Protein AF-A0A956KZ93-F1 (afdb_monomer_lite)

Foldseek 3Di:
DVVLLVVQLVQQLCQQQPVEAEDVLLVVLVLDEDSVLSNLLSVPDPRFADADPAGFPHKHWYFKAPQDVVGQKTKIKIATARDPVLVVVLVVLVVVLVVQQVVQPPDSNDDGDICVPRHHCWMKIFIGGRNHSDTPDIDTDDPCQAVDDPVRQVLQQVLLVPDPVSVVLVVQADDPPQDGKDWPGWDTCRRQVHPHIWIKIWRWRADDPAKTKTWIFTADNVVSHTRDIDMDMDGDD

Radius of gyration: 19.68 Å; chains: 1; bounding box: 43×43×56 Å

pLDDT: mean 93.81, std 6.87, range [49.31, 98.56]

Sequence (237 aa):
MSTDRERDAALVRKALREELKVHVRIVDQGNAPTPAQLAKLADTLPDVFAFGDNAFLGVRAVLDWDHQIPSQYSLLRILACYRALDLERLDALIEDRDEEIAEGNLYPEFDVPDYGDIDGSESYVALLRPGSDEIEDFRFMSSWRKQVRPAVAEQAVTTVKHTPSYKRAAANRSGEGLGGPVVIGWAPPCLANTSRWAVEIWLLTEFDGHQGKARVFMVDLEDKAVTREFDTDVQLA

Secondary structure (DSSP, 8-state):
-HHHHHHHHHHHHHHHHHS-EE-HHHHHTT-PPPHHHHHHHHHHSPP---STT---SEEEEEEEE-S-SS-S-EEEEEEEESSHHHHHHHHHHHHHHHHHHHHH-S-TTS----STT---SEEEEEEE-TT---EEEEEE--GGGG---HHHHHHHHHHHHTSHHHHHHHHT-BSTT--S-EEEEEE-HHHHTSSS-EEEEEEEEEE-SSEEEEEEEEEETTTTEEEEEEEEEEE--

Structure (mmCIF, N/CA/C/O backbone):
data_AF-A0A956KZ93-F1
#
_entry.id   AF-A0A956KZ93-F1
#
loop_
_atom_site.group_PDB
_atom_site.id
_atom_site.type_symbol
_atom_site.label_atom_id
_atom_site.label_alt_id
_atom_site.label_comp_id
_atom_site.label_asym_id
_atom_site.label_entity_id
_atom_site.label_seq_id
_atom_site.pdbx_PDB_ins_code
_atom_site.Cartn_x
_atom_site.Cartn_y
_atom_site.Cartn_z
_atom_site.occupancy
_atom_site.B_iso_or_equiv
_atom_site.auth_seq_id
_atom_site.auth_comp_id
_atom_site.auth_asym_id
_atom_site.auth_atom_id
_atom_site.pdbx_PDB_model_num
ATOM 1 N N . MET A 1 1 ? -0.220 -22.998 -3.489 1.00 52.62 1 MET A N 1
ATOM 2 C CA . MET A 1 1 ? -0.091 -21.718 -4.223 1.00 52.62 1 MET A CA 1
ATOM 3 C C . MET A 1 1 ? -1.422 -20.984 -4.404 1.00 52.62 1 MET A C 1
ATOM 5 O O . MET A 1 1 ? -1.430 -19.824 -4.029 1.00 52.62 1 MET A O 1
ATOM 9 N N . SER A 1 2 ? -2.539 -21.564 -4.895 1.00 64.75 2 SER A N 1
ATOM 10 C CA . SER A 1 2 ? -3.837 -20.826 -4.850 1.00 64.75 2 SER A CA 1
ATOM 11 C C . SER A 1 2 ? -4.432 -20.765 -3.434 1.00 64.75 2 SER A C 1
ATOM 13 O O . SER A 1 2 ? -4.926 -19.723 -3.025 1.00 64.75 2 SER A O 1
ATOM 15 N N . THR A 1 3 ? -4.245 -21.822 -2.638 1.00 81.38 3 THR A N 1
ATOM 16 C CA . THR A 1 3 ? -4.761 -21.925 -1.262 1.00 81.38 3 THR A CA 1
ATOM 17 C C . THR A 1 3 ? -4.208 -20.872 -0.303 1.00 81.38 3 THR A C 1
ATOM 19 O O . THR A 1 3 ? -4.955 -20.347 0.512 1.00 81.38 3 THR A O 1
ATOM 22 N N . ASP A 1 4 ? -2.912 -20.548 -0.383 1.00 87.88 4 ASP A N 1
ATOM 23 C CA . ASP A 1 4 ? -2.303 -19.549 0.509 1.00 87.88 4 ASP A CA 1
ATOM 24 C C . ASP A 1 4 ? -2.739 -18.130 0.143 1.00 87.88 4 ASP A C 1
ATOM 26 O O . ASP A 1 4 ? -2.997 -17.332 1.031 1.00 87.88 4 ASP A O 1
ATOM 30 N N . ARG A 1 5 ? -2.928 -17.836 -1.149 1.00 91.44 5 ARG A N 1
ATOM 31 C CA . ARG A 1 5 ? -3.428 -16.528 -1.604 1.00 91.44 5 ARG A CA 1
ATOM 32 C C . ARG A 1 5 ? -4.870 -16.289 -1.183 1.00 91.44 5 ARG A C 1
ATOM 34 O O . ARG A 1 5 ? -5.196 -15.215 -0.695 1.00 91.44 5 ARG A O 1
ATOM 41 N N . GLU A 1 6 ? -5.721 -17.299 -1.354 1.00 93.44 6 GLU A N 1
ATOM 42 C CA . GLU A 1 6 ? -7.110 -17.259 -0.889 1.00 93.44 6 GLU A CA 1
ATOM 43 C C . GLU A 1 6 ? -7.166 -17.101 0.637 1.00 93.44 6 GLU A C 1
ATOM 45 O O . GLU A 1 6 ? -7.970 -16.323 1.150 1.00 93.44 6 GLU A O 1
ATOM 50 N N . ARG A 1 7 ? -6.272 -17.785 1.366 1.00 95.94 7 ARG A N 1
ATOM 51 C CA . ARG A 1 7 ? -6.138 -17.637 2.820 1.00 95.94 7 ARG A CA 1
ATOM 52 C C . ARG A 1 7 ? -5.695 -16.230 3.216 1.00 95.94 7 ARG A C 1
ATOM 54 O O . ARG A 1 7 ? -6.298 -15.656 4.115 1.00 95.94 7 ARG A O 1
ATOM 61 N N . ASP A 1 8 ? -4.672 -15.682 2.570 1.00 97.31 8 ASP A N 1
ATOM 62 C CA . ASP A 1 8 ? -4.148 -14.344 2.852 1.00 97.31 8 ASP A CA 1
ATOM 63 C C . ASP A 1 8 ? -5.218 -13.272 2.608 1.00 97.31 8 ASP A C 1
ATOM 65 O O . ASP A 1 8 ? -5.484 -12.451 3.488 1.00 97.31 8 ASP A O 1
ATOM 69 N N . ALA A 1 9 ? -5.918 -13.341 1.471 1.00 96.38 9 ALA A N 1
ATOM 70 C CA . ALA A 1 9 ? -7.035 -12.450 1.176 1.00 96.38 9 ALA A CA 1
ATOM 71 C C . ALA A 1 9 ? -8.160 -12.592 2.218 1.00 96.38 9 ALA A C 1
ATOM 73 O O . ALA A 1 9 ? -8.719 -11.594 2.677 1.00 96.38 9 ALA A O 1
ATOM 74 N N . ALA A 1 10 ? -8.470 -13.820 2.650 1.00 96.75 10 ALA A N 1
ATOM 75 C CA . ALA A 1 10 ? -9.453 -14.061 3.702 1.00 96.75 10 ALA A CA 1
ATOM 76 C C . ALA A 1 10 ? -9.020 -13.486 5.062 1.00 96.75 10 ALA A C 1
ATOM 78 O O . ALA A 1 10 ? -9.863 -12.935 5.768 1.00 96.75 10 ALA A O 1
ATOM 79 N N . LEU A 1 11 ? -7.732 -13.558 5.420 1.00 97.81 11 LEU A N 1
ATOM 80 C CA . LEU A 1 11 ? -7.198 -12.952 6.646 1.00 97.81 11 LEU A CA 1
ATOM 81 C C . LEU A 1 11 ? -7.359 -11.430 6.635 1.00 97.81 11 LEU A C 1
ATOM 83 O O . LEU A 1 11 ? -7.802 -10.863 7.630 1.00 97.81 11 LEU A O 1
ATOM 87 N N . VAL A 1 12 ? -7.075 -10.777 5.506 1.00 97.62 12 VAL A N 1
ATOM 88 C CA . VAL A 1 12 ? -7.278 -9.328 5.357 1.00 97.62 12 VAL A CA 1
ATOM 89 C C .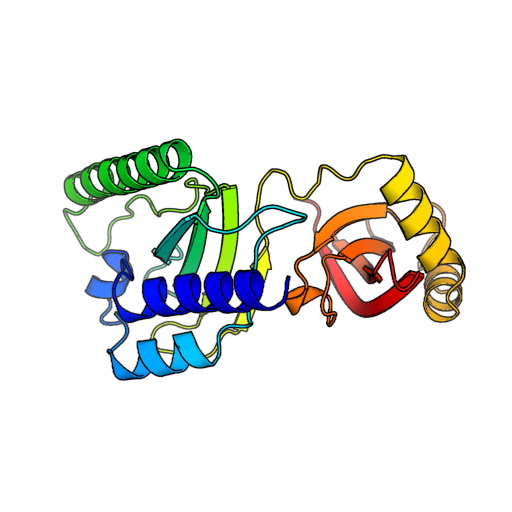 VAL A 1 12 ? -8.758 -8.965 5.501 1.00 97.62 12 VAL A C 1
ATOM 91 O O . VAL A 1 12 ? -9.111 -8.069 6.267 1.00 97.62 12 VAL A O 1
ATOM 94 N N . ARG A 1 13 ? -9.650 -9.696 4.821 1.00 97.25 13 ARG A N 1
ATOM 95 C CA . ARG A 1 13 ? -11.103 -9.465 4.911 1.00 97.25 13 ARG A CA 1
ATOM 96 C C . ARG A 1 13 ? -11.636 -9.717 6.324 1.00 97.25 13 ARG A C 1
ATOM 98 O O . ARG A 1 13 ? -12.508 -8.978 6.777 1.00 97.25 13 ARG A O 1
ATOM 105 N N . LYS A 1 14 ? -11.110 -10.720 7.034 1.00 97.00 14 LYS A N 1
ATOM 106 C CA . LYS A 1 14 ? -11.439 -10.983 8.441 1.00 97.00 14 LYS A CA 1
ATOM 107 C C . LYS A 1 14 ? -10.999 -9.820 9.331 1.00 97.00 14 LYS A C 1
ATOM 109 O O . LYS A 1 14 ? -11.822 -9.312 10.087 1.00 97.00 14 LYS A O 1
ATOM 114 N N . ALA A 1 15 ? -9.753 -9.362 9.189 1.00 97.31 15 ALA A N 1
ATOM 115 C CA . ALA A 1 15 ? -9.223 -8.244 9.966 1.00 97.31 15 ALA A CA 1
ATOM 116 C C . ALA A 1 15 ? -10.096 -6.987 9.817 1.00 97.31 15 ALA A C 1
ATOM 118 O O . ALA A 1 15 ? -10.403 -6.334 10.806 1.00 97.31 15 ALA A O 1
ATOM 119 N N . LEU A 1 16 ? -10.589 -6.698 8.608 1.00 95.56 16 LEU A N 1
ATOM 120 C CA . LEU A 1 16 ? -11.499 -5.571 8.371 1.00 95.56 16 LEU A CA 1
ATOM 121 C C . LEU A 1 16 ? -12.886 -5.729 9.000 1.00 95.56 16 LEU A C 1
ATOM 123 O O . LEU A 1 16 ? -13.471 -4.749 9.454 1.00 95.56 16 LEU A O 1
ATOM 127 N N . ARG A 1 17 ? -13.454 -6.937 8.976 1.00 95.62 17 ARG A N 1
ATOM 128 C CA . ARG A 1 17 ? -14.837 -7.171 9.421 1.00 95.62 17 ARG A CA 1
ATOM 129 C C . ARG A 1 17 ? -14.956 -7.350 10.929 1.00 95.62 17 ARG A C 1
ATOM 131 O O . ARG A 1 17 ? -15.985 -6.994 11.494 1.00 95.62 17 ARG A O 1
ATOM 138 N N . GLU A 1 18 ? -13.945 -7.947 11.548 1.00 95.25 18 GLU A N 1
ATOM 139 C CA . GLU A 1 18 ? -14.022 -8.438 12.927 1.00 95.25 18 GLU A CA 1
ATOM 140 C C . GLU A 1 18 ? -13.047 -7.729 13.872 1.00 95.25 18 GLU A C 1
ATOM 142 O O . GLU A 1 18 ? -13.311 -7.662 15.069 1.00 95.25 18 GLU A O 1
ATOM 147 N N . GLU A 1 19 ? -11.938 -7.197 13.352 1.00 96.12 19 GLU A N 1
ATOM 148 C CA . GLU A 1 19 ? -10.803 -6.723 14.159 1.00 96.12 19 GLU A CA 1
ATOM 149 C C . GLU A 1 19 ? -10.386 -5.287 13.791 1.00 96.12 19 GLU A C 1
ATOM 151 O O . GLU A 1 19 ? -9.309 -4.840 14.187 1.00 96.12 19 GLU A O 1
ATOM 156 N N . LEU A 1 20 ? -11.209 -4.553 13.024 1.00 97.62 20 LEU A N 1
ATOM 157 C CA . LEU A 1 20 ? -10.858 -3.203 12.595 1.00 97.62 20 LEU A CA 1
ATOM 158 C C . LEU A 1 20 ? -10.776 -2.281 13.805 1.00 97.62 20 LEU A C 1
ATOM 160 O O . LEU A 1 20 ? -11.763 -2.029 14.501 1.00 97.62 20 LEU A O 1
ATOM 164 N N . LYS A 1 21 ? -9.603 -1.688 13.967 1.00 97.62 21 LYS A N 1
ATOM 165 C CA . LYS A 1 21 ? -9.390 -0.600 14.899 1.00 97.62 21 LYS A CA 1
ATOM 166 C C . LYS A 1 21 ? -9.714 0.732 14.235 1.00 97.62 21 LYS A C 1
ATOM 168 O O . LYS A 1 21 ? -9.345 0.950 13.088 1.00 97.62 21 LYS A O 1
ATOM 173 N N . VAL A 1 22 ? -10.397 1.627 14.941 1.00 97.31 22 VAL A N 1
ATOM 174 C CA . VAL A 1 22 ? -10.778 2.945 14.415 1.00 97.31 22 VAL A CA 1
ATOM 175 C C . VAL A 1 22 ? -10.150 4.021 15.285 1.00 97.31 22 VAL A C 1
ATOM 177 O O . VAL A 1 22 ? -10.329 4.011 16.501 1.00 97.31 22 VAL A O 1
ATOM 180 N N . HIS A 1 23 ? -9.421 4.941 14.659 1.00 97.62 23 HIS A N 1
ATOM 181 C CA . HIS A 1 23 ? -8.786 6.058 15.344 1.00 97.62 23 HIS A CA 1
ATOM 182 C C . HIS A 1 23 ? -9.832 6.955 16.023 1.00 97.62 23 HIS A C 1
ATOM 184 O O . HIS A 1 23 ? -10.888 7.246 15.450 1.00 97.62 23 HIS A O 1
ATOM 190 N N . VAL A 1 24 ? -9.535 7.444 17.231 1.00 96.25 24 VAL A N 1
ATOM 191 C CA . VAL A 1 24 ? -10.510 8.164 18.069 1.00 96.25 24 VAL A CA 1
ATOM 192 C C . VAL A 1 24 ? -11.086 9.407 17.389 1.00 96.25 24 VAL A C 1
ATOM 194 O O . VAL A 1 24 ? -12.293 9.615 17.414 1.00 96.25 24 VAL A O 1
ATOM 197 N N . ARG A 1 25 ? -10.268 10.160 16.644 1.00 94.94 25 ARG A N 1
ATOM 198 C CA . ARG A 1 25 ? -10.733 11.333 15.879 1.00 94.94 25 ARG A CA 1
ATOM 199 C C . ARG A 1 25 ? -11.722 11.000 14.764 1.00 94.94 25 ARG A C 1
ATOM 201 O O . ARG A 1 25 ? -12.551 11.841 14.434 1.00 94.94 25 ARG A O 1
ATOM 208 N N . ILE A 1 26 ? -11.677 9.797 14.190 1.00 95.06 26 ILE A N 1
ATOM 209 C CA . ILE A 1 26 ? -12.689 9.353 13.219 1.00 95.06 26 ILE A CA 1
ATOM 210 C C . ILE A 1 26 ? -14.013 9.071 13.942 1.00 95.06 26 ILE A C 1
ATOM 212 O O . ILE A 1 26 ? -15.083 9.419 13.437 1.00 95.06 26 ILE A O 1
ATOM 216 N N . VAL A 1 27 ? -13.942 8.496 15.146 1.00 94.69 27 VAL A N 1
ATOM 217 C CA . VAL A 1 27 ? -15.108 8.242 16.004 1.00 94.69 27 VAL A CA 1
ATOM 218 C C . VAL A 1 27 ? -15.746 9.548 16.480 1.00 94.69 27 VAL A C 1
ATOM 220 O O . VAL A 1 27 ? -16.952 9.716 16.311 1.00 94.69 27 VAL A O 1
ATOM 223 N N . ASP A 1 28 ? -14.955 10.489 17.001 1.00 93.94 28 ASP A N 1
ATOM 224 C CA . ASP A 1 28 ? -15.424 11.784 17.522 1.00 93.94 28 ASP A CA 1
ATOM 225 C C . ASP A 1 28 ? -16.176 12.602 16.462 1.00 93.94 28 ASP A C 1
ATOM 227 O O . ASP A 1 28 ? -17.144 13.301 16.761 1.00 93.94 28 ASP A O 1
ATOM 231 N N . GLN A 1 29 ? -15.760 12.479 15.199 1.00 92.81 29 GLN A N 1
ATOM 232 C CA . GLN A 1 29 ? -16.394 13.139 14.057 1.00 92.81 29 GLN A CA 1
ATOM 233 C C . GLN A 1 29 ? -17.634 12.397 13.527 1.00 92.81 29 GLN A C 1
ATOM 235 O O . GLN A 1 29 ? -18.229 12.827 12.540 1.00 92.81 29 GLN A O 1
ATOM 240 N N . GLY A 1 30 ? -18.033 11.283 14.150 1.00 93.56 30 GLY A N 1
ATOM 241 C CA . GLY A 1 30 ? -19.182 10.480 13.725 1.00 93.56 30 GLY A CA 1
ATOM 242 C C . GLY A 1 30 ? -18.952 9.702 12.426 1.00 93.56 30 GLY A C 1
ATOM 243 O O . GLY A 1 30 ? -19.917 9.281 11.793 1.00 93.56 30 GLY A O 1
ATOM 244 N N . ASN A 1 31 ? -17.690 9.502 12.032 1.00 94.75 31 ASN A N 1
ATOM 245 C CA . ASN A 1 31 ? -17.299 8.865 10.771 1.00 94.75 31 ASN A CA 1
ATOM 246 C C . ASN A 1 31 ? -16.891 7.391 10.936 1.00 94.75 31 ASN A C 1
ATOM 248 O O . ASN A 1 31 ? -16.390 6.780 9.992 1.00 94.75 31 ASN A O 1
ATOM 252 N N . ALA A 1 32 ? -17.095 6.809 12.122 1.00 94.06 32 ALA A N 1
ATOM 253 C CA . ALA A 1 32 ? -16.841 5.393 12.351 1.00 94.06 32 ALA A CA 1
ATOM 254 C C . ALA A 1 32 ? -17.732 4.526 11.433 1.00 94.06 32 ALA A C 1
ATOM 256 O O . ALA A 1 32 ? -18.948 4.740 11.377 1.00 94.06 32 ALA A O 1
ATOM 257 N N . PRO A 1 33 ? -17.160 3.543 10.717 1.00 94.12 33 PRO A N 1
ATOM 258 C CA . PRO A 1 33 ? -17.909 2.737 9.765 1.00 94.12 33 PRO A CA 1
ATOM 259 C C . PRO A 1 33 ? -18.904 1.813 10.473 1.00 94.12 33 PRO A C 1
ATOM 261 O O . PRO A 1 33 ? -18.604 1.165 11.476 1.00 94.12 33 PRO A O 1
ATOM 264 N N . THR A 1 34 ? -20.101 1.706 9.909 1.00 94.06 34 THR A N 1
ATOM 265 C CA . THR A 1 34 ? -21.107 0.722 10.321 1.00 94.06 34 THR A CA 1
ATOM 266 C C . THR A 1 34 ? -20.702 -0.694 9.892 1.00 94.06 34 THR A C 1
ATOM 268 O O . THR A 1 34 ? -19.971 -0.856 8.912 1.00 94.06 34 THR A O 1
ATOM 271 N N . PRO A 1 35 ? -21.247 -1.755 10.519 1.00 93.56 35 PRO A N 1
ATOM 272 C CA . PRO A 1 35 ? -20.979 -3.133 10.095 1.00 93.56 35 PRO A CA 1
ATOM 273 C C . PRO A 1 35 ? -21.298 -3.409 8.617 1.00 93.56 35 PRO A C 1
ATOM 275 O O . PRO A 1 35 ? -20.608 -4.188 7.966 1.00 93.56 35 PRO A O 1
ATOM 278 N N . ALA A 1 36 ? -22.323 -2.750 8.063 1.00 93.50 36 ALA A N 1
ATOM 279 C CA . ALA A 1 36 ? -22.673 -2.875 6.649 1.00 93.50 36 ALA A CA 1
ATOM 280 C C . ALA A 1 36 ? -21.625 -2.219 5.733 1.00 93.50 36 ALA A C 1
ATOM 282 O O . ALA A 1 36 ? -21.246 -2.812 4.724 1.00 93.50 36 ALA A O 1
ATOM 283 N N . GLN A 1 37 ? -21.123 -1.035 6.105 1.00 93.81 37 GLN A N 1
ATOM 284 C CA . GLN A 1 37 ? -20.017 -0.382 5.396 1.00 93.81 37 GLN A CA 1
ATOM 285 C C . GLN A 1 37 ? -18.741 -1.219 5.483 1.00 93.81 37 GLN A C 1
ATOM 287 O O . GLN A 1 37 ? -18.072 -1.381 4.473 1.00 93.81 37 GLN A O 1
ATOM 292 N N . LEU A 1 38 ? -18.435 -1.816 6.640 1.00 94.25 38 LEU A N 1
ATOM 293 C CA . LEU A 1 38 ? -17.286 -2.716 6.786 1.00 94.25 38 LEU A CA 1
ATOM 294 C C . LEU A 1 38 ? -17.398 -3.958 5.912 1.00 94.25 38 LEU A C 1
ATOM 296 O O . LEU A 1 38 ? -16.421 -4.341 5.277 1.00 94.25 38 LEU A O 1
ATOM 300 N N . ALA A 1 39 ? -18.578 -4.576 5.846 1.00 93.44 39 ALA A N 1
ATOM 301 C CA . ALA A 1 39 ? -18.805 -5.714 4.964 1.00 93.44 39 ALA A CA 1
ATOM 302 C C . ALA A 1 39 ? -18.571 -5.331 3.495 1.00 93.44 39 ALA A C 1
ATOM 304 O O . ALA A 1 39 ? -17.821 -6.019 2.805 1.00 93.44 39 ALA A O 1
ATOM 305 N N . LYS A 1 40 ? -19.139 -4.201 3.048 1.00 94.25 40 LYS A N 1
ATOM 306 C CA . LYS A 1 40 ? -18.979 -3.709 1.674 1.00 94.25 40 LYS A CA 1
ATOM 307 C C . LYS A 1 40 ? -17.537 -3.305 1.366 1.00 94.25 40 LYS A C 1
ATOM 309 O O . LYS A 1 40 ? -17.008 -3.743 0.352 1.00 94.25 40 LYS A O 1
ATOM 314 N N . LEU A 1 41 ? -16.877 -2.573 2.261 1.00 94.12 41 LEU A N 1
ATOM 315 C CA . LEU A 1 41 ? -15.471 -2.192 2.131 1.00 94.12 41 LEU A CA 1
ATOM 316 C C . LEU A 1 41 ? -14.567 -3.426 2.053 1.00 94.12 41 LEU A C 1
ATOM 318 O O . LEU A 1 41 ? -13.707 -3.521 1.176 1.00 94.12 41 LEU A O 1
ATOM 322 N N . ALA A 1 42 ? -14.799 -4.399 2.938 1.00 94.38 42 ALA A N 1
ATOM 323 C CA . ALA A 1 42 ? -14.084 -5.662 2.924 1.00 94.38 42 ALA A CA 1
ATOM 324 C C . ALA A 1 42 ? -14.319 -6.426 1.625 1.00 94.38 42 ALA A C 1
ATOM 326 O O . ALA A 1 42 ? -13.388 -7.093 1.204 1.00 94.38 42 ALA A O 1
ATOM 327 N N . ASP A 1 43 ? -15.497 -6.336 0.995 1.00 92.31 43 ASP A N 1
ATOM 328 C CA . ASP A 1 43 ? -15.811 -6.958 -0.300 1.00 92.31 43 ASP A CA 1
ATOM 329 C C . ASP A 1 43 ? -15.134 -6.242 -1.476 1.00 92.31 43 ASP A C 1
ATOM 331 O O . ASP A 1 43 ? -14.598 -6.908 -2.364 1.00 92.31 43 ASP A O 1
ATOM 335 N N . THR A 1 44 ? -15.103 -4.908 -1.461 1.00 92.12 44 THR A N 1
ATOM 336 C CA . THR A 1 44 ? -14.495 -4.080 -2.516 1.00 92.12 44 THR A CA 1
ATOM 337 C C . THR A 1 44 ? -12.976 -4.038 -2.469 1.00 92.12 44 THR A C 1
ATOM 339 O O . THR A 1 44 ? -12.351 -3.699 -3.475 1.00 92.12 44 THR A O 1
ATOM 342 N N . LEU A 1 45 ? -12.372 -4.358 -1.320 1.00 94.38 45 LEU A N 1
ATOM 343 C CA . LEU A 1 45 ? -10.924 -4.388 -1.195 1.00 94.38 45 LEU A CA 1
ATOM 344 C C . LEU A 1 45 ? -10.340 -5.383 -2.218 1.00 94.38 45 LEU A C 1
ATOM 346 O O . LEU A 1 45 ? -10.821 -6.524 -2.304 1.00 94.38 45 LEU A O 1
ATOM 350 N N . PRO A 1 46 ? -9.311 -4.983 -2.990 1.00 94.00 46 PRO A N 1
ATOM 351 C CA . PRO A 1 46 ? -8.619 -5.920 -3.857 1.00 94.00 46 PRO A CA 1
ATOM 352 C C . PRO A 1 46 ? -8.027 -7.078 -3.050 1.00 94.00 46 PRO A C 1
ATOM 354 O O . PRO A 1 46 ? -7.630 -6.909 -1.897 1.00 94.00 46 PRO A O 1
ATOM 357 N N . ASP A 1 47 ? -7.908 -8.246 -3.679 1.00 94.38 47 ASP A N 1
ATOM 358 C CA . ASP A 1 47 ? -7.211 -9.367 -3.056 1.00 94.38 47 ASP A CA 1
ATOM 359 C C . ASP A 1 47 ? -5.732 -9.020 -2.851 1.00 94.38 47 ASP A C 1
ATOM 361 O O . ASP A 1 47 ? -5.000 -8.695 -3.792 1.00 94.38 47 ASP A O 1
ATOM 365 N N . VAL A 1 48 ? -5.306 -9.101 -1.594 1.00 94.50 48 VAL A N 1
ATOM 366 C CA . VAL A 1 48 ? -3.931 -8.887 -1.152 1.00 94.50 48 VAL A CA 1
ATOM 367 C C . VAL A 1 48 ? -3.371 -10.223 -0.682 1.00 94.50 48 VAL A C 1
ATOM 369 O O . VAL A 1 48 ? -4.038 -10.954 0.049 1.00 94.50 48 VAL A O 1
ATOM 372 N N . PHE A 1 49 ? -2.148 -10.540 -1.097 1.00 94.75 49 PHE A N 1
ATOM 373 C CA . PHE A 1 49 ? -1.454 -11.752 -0.676 1.00 94.75 49 PHE A CA 1
ATOM 374 C C . PHE A 1 49 ? 0.053 -11.545 -0.615 1.00 94.75 49 PHE A C 1
ATOM 376 O O . PHE A 1 49 ? 0.600 -10.686 -1.311 1.00 94.75 49 PHE A O 1
ATOM 383 N N . ALA A 1 50 ? 0.705 -12.372 0.200 1.00 96.75 50 ALA A N 1
ATOM 384 C CA . ALA A 1 50 ? 2.098 -12.205 0.568 1.00 96.75 50 ALA A CA 1
ATOM 385 C C . ALA A 1 50 ? 3.072 -12.222 -0.621 1.00 96.75 50 ALA A C 1
ATOM 387 O O . ALA A 1 50 ? 2.857 -12.869 -1.656 1.00 96.75 50 ALA A O 1
ATOM 388 N N . PHE A 1 51 ? 4.188 -11.520 -0.451 1.00 96.38 51 PHE A N 1
ATOM 389 C CA . PHE A 1 51 ? 5.298 -11.503 -1.388 1.00 96.38 51 PHE A CA 1
ATOM 390 C C . PHE A 1 51 ? 6.084 -12.814 -1.420 1.00 96.38 51 PHE A C 1
ATOM 392 O O . PHE A 1 51 ? 6.535 -13.328 -0.393 1.00 96.38 51 PHE A O 1
ATOM 399 N N . GLY A 1 52 ? 6.363 -13.293 -2.635 1.00 91.81 52 GLY A N 1
ATOM 400 C CA . GLY A 1 52 ? 7.215 -14.457 -2.875 1.00 91.81 52 GLY A CA 1
ATOM 401 C C . GLY A 1 52 ? 6.619 -15.749 -2.314 1.00 91.81 52 GLY A C 1
ATOM 402 O O . GLY A 1 52 ? 5.454 -16.049 -2.559 1.00 91.81 52 GLY A O 1
ATOM 403 N N . ASP A 1 53 ? 7.437 -16.502 -1.578 1.00 91.44 53 ASP A N 1
ATOM 404 C CA . ASP A 1 53 ? 7.048 -17.764 -0.928 1.00 91.44 53 ASP A CA 1
ATOM 405 C C . ASP A 1 53 ? 6.559 -17.565 0.519 1.00 91.44 53 ASP A C 1
ATOM 407 O O . ASP A 1 53 ? 6.400 -18.533 1.266 1.00 91.44 53 ASP A O 1
ATOM 411 N N . ASN A 1 54 ? 6.364 -16.314 0.947 1.00 95.56 54 ASN A N 1
ATOM 412 C CA . ASN A 1 54 ? 5.773 -16.033 2.248 1.00 95.56 54 ASN A CA 1
ATOM 413 C C . ASN A 1 54 ? 4.268 -16.317 2.228 1.00 95.56 54 ASN A C 1
ATOM 415 O O . ASN A 1 54 ? 3.649 -16.500 1.181 1.00 95.56 54 ASN A O 1
ATOM 419 N N . ALA A 1 55 ? 3.679 -16.303 3.416 1.00 96.38 55 ALA A N 1
ATOM 420 C CA . ALA A 1 55 ? 2.242 -16.259 3.589 1.00 96.38 55 ALA A CA 1
ATOM 421 C C . ALA A 1 55 ? 1.930 -15.465 4.857 1.00 96.38 55 ALA A C 1
ATOM 423 O O . ALA A 1 55 ? 2.745 -15.435 5.788 1.00 96.38 55 ALA A O 1
ATOM 424 N N . PHE A 1 56 ? 0.773 -14.817 4.908 1.00 97.69 56 PHE A N 1
ATOM 425 C CA . PHE A 1 56 ? 0.393 -14.083 6.104 1.00 97.69 56 PHE A CA 1
ATOM 426 C C . PHE A 1 56 ? 0.089 -15.064 7.232 1.00 97.69 56 PHE A C 1
ATOM 428 O O . PHE A 1 56 ? -0.635 -16.053 7.064 1.00 97.69 56 PHE A O 1
ATOM 435 N N . LEU A 1 57 ? 0.678 -14.778 8.390 1.00 97.44 57 LEU A N 1
ATOM 436 C CA . LEU A 1 57 ? 0.333 -15.416 9.650 1.00 97.44 57 LEU A CA 1
ATOM 437 C C . LEU A 1 57 ? -0.805 -14.654 10.335 1.00 97.44 57 LEU A C 1
ATOM 439 O O . LEU A 1 57 ? -1.712 -15.271 10.885 1.00 97.44 57 LEU A O 1
ATOM 443 N N . GLY A 1 58 ? -0.757 -13.322 10.286 1.00 98.00 58 GLY A N 1
ATOM 444 C CA . GLY A 1 58 ? -1.776 -12.446 10.850 1.00 98.00 58 GLY A CA 1
ATOM 445 C C . GLY A 1 58 ? -1.774 -11.076 10.188 1.00 98.00 58 GLY A C 1
ATOM 446 O O . GLY A 1 58 ? -0.797 -10.684 9.546 1.00 98.00 58 GLY A O 1
ATOM 447 N N . VAL A 1 59 ? -2.896 -10.376 10.329 1.00 98.56 59 VAL A N 1
ATOM 448 C CA . VAL A 1 59 ? -3.138 -9.055 9.747 1.00 98.56 59 VAL A CA 1
ATOM 449 C C . VAL A 1 59 ? -3.822 -8.185 10.795 1.00 98.56 59 VAL A C 1
ATOM 451 O O . VAL A 1 59 ? -4.730 -8.651 11.483 1.00 98.56 59 VAL A O 1
ATOM 454 N N . ARG A 1 60 ? -3.410 -6.921 10.893 1.00 98.56 60 ARG A N 1
ATOM 455 C CA . ARG A 1 60 ? -4.137 -5.867 11.606 1.00 98.56 60 ARG A CA 1
ATOM 456 C C . ARG A 1 60 ? -4.655 -4.840 10.621 1.00 98.56 60 ARG A C 1
ATOM 458 O O . ARG A 1 60 ? -3.986 -4.520 9.639 1.00 98.56 60 ARG A O 1
ATOM 465 N N . ALA A 1 61 ? -5.853 -4.343 10.893 1.00 98.25 61 ALA A N 1
ATOM 466 C CA . ALA A 1 61 ? -6.463 -3.271 10.133 1.00 98.25 61 ALA A CA 1
ATOM 467 C C . ALA A 1 61 ? -6.730 -2.081 11.055 1.00 98.25 61 ALA A C 1
ATOM 469 O O . ALA A 1 61 ? -7.303 -2.249 12.133 1.00 98.25 61 ALA A O 1
ATOM 470 N N . VAL A 1 62 ? -6.337 -0.887 10.615 1.00 98.38 62 VAL A N 1
ATOM 471 C CA . VAL A 1 62 ? -6.552 0.367 11.343 1.00 98.38 62 VAL A CA 1
ATOM 472 C C . VAL A 1 62 ? -7.154 1.395 10.394 1.00 98.38 62 VAL A C 1
ATOM 474 O O . VAL A 1 62 ? -6.582 1.668 9.345 1.00 98.38 62 VAL A O 1
ATOM 477 N N . LEU A 1 63 ? -8.305 1.964 10.741 1.00 97.69 63 LEU A N 1
ATOM 478 C CA . LEU A 1 63 ? -8.873 3.127 10.071 1.00 97.69 63 LEU A CA 1
ATOM 479 C C . LEU A 1 63 ? -8.359 4.385 10.766 1.00 97.69 63 LEU A C 1
ATOM 481 O O . LEU A 1 63 ? -8.827 4.749 11.846 1.00 97.69 63 LEU A O 1
ATOM 485 N N . ASP A 1 64 ? -7.374 5.003 10.137 1.00 97.25 64 ASP A N 1
ATOM 486 C CA . ASP A 1 64 ? -6.550 6.058 10.698 1.00 97.25 64 ASP A CA 1
ATOM 487 C C . ASP A 1 64 ? -6.979 7.462 10.243 1.00 97.25 64 ASP A C 1
ATOM 489 O O . ASP A 1 64 ? -7.746 7.628 9.283 1.00 97.25 64 ASP A O 1
ATOM 493 N N . TRP A 1 65 ? -6.506 8.470 10.971 1.00 95.44 65 TRP A N 1
ATOM 494 C CA . TRP A 1 65 ? -6.881 9.868 10.815 1.00 95.44 65 TRP A CA 1
ATOM 495 C C . TRP A 1 65 ? -5.905 10.642 9.922 1.00 95.44 65 TRP A C 1
ATOM 497 O O . TRP A 1 65 ? -4.723 10.341 9.836 1.00 95.44 65 TRP A O 1
ATOM 507 N N . ASP A 1 66 ? -6.421 11.650 9.223 1.00 94.88 66 ASP A N 1
ATOM 508 C CA . ASP A 1 66 ? -5.674 12.492 8.287 1.00 94.88 66 ASP A CA 1
ATOM 509 C C . ASP A 1 66 ? -5.113 13.774 8.923 1.00 94.88 66 ASP A C 1
ATOM 511 O O . ASP A 1 66 ? -4.627 14.650 8.205 1.00 94.88 66 ASP A O 1
ATOM 515 N N . HIS A 1 67 ? -5.210 13.902 10.250 1.00 94.50 67 HIS A N 1
ATOM 516 C CA . HIS A 1 67 ? -4.865 15.105 11.014 1.00 94.50 67 HIS A CA 1
ATOM 517 C C . HIS A 1 67 ? -5.648 16.367 10.605 1.00 94.50 67 HIS A C 1
ATOM 519 O O . HIS A 1 67 ? -5.177 17.492 10.787 1.00 94.50 67 HIS A O 1
ATOM 525 N N . GLN A 1 68 ? -6.858 16.217 10.049 1.00 92.75 68 GLN A N 1
ATOM 526 C CA . GLN A 1 68 ? -7.724 17.348 9.697 1.00 92.75 68 GLN A CA 1
ATOM 527 C C . GLN A 1 68 ? -9.047 17.328 10.463 1.00 92.75 68 GLN A C 1
ATOM 529 O O . GLN A 1 68 ? -9.607 16.271 10.758 1.00 92.75 68 GLN A O 1
ATOM 534 N N . ILE A 1 69 ? -9.559 18.524 10.775 1.00 89.62 69 ILE A N 1
ATOM 535 C CA . ILE A 1 69 ? -10.869 18.734 11.403 1.00 89.62 69 ILE A CA 1
ATOM 536 C C . ILE A 1 69 ? -11.634 19.805 10.600 1.00 89.62 69 ILE A C 1
ATOM 538 O O . ILE A 1 69 ? -11.241 20.974 10.626 1.00 89.62 69 ILE A O 1
ATOM 542 N N . PRO A 1 70 ? -12.726 19.450 9.895 1.00 91.94 70 PRO A N 1
ATOM 543 C CA . PRO A 1 70 ? -13.194 18.084 9.660 1.00 91.94 70 PRO A CA 1
ATOM 544 C C . PRO A 1 70 ? -12.221 17.299 8.766 1.00 91.94 70 PRO A C 1
ATOM 546 O O . PRO A 1 70 ? -11.586 17.879 7.878 1.00 91.94 70 PRO A O 1
ATOM 549 N N . SER A 1 71 ? -12.152 15.985 8.970 1.00 93.75 71 SER A N 1
ATOM 550 C CA . SER A 1 71 ? -11.378 15.076 8.128 1.00 93.75 71 SER A CA 1
ATOM 551 C C . SER A 1 71 ? -11.813 15.186 6.675 1.00 93.75 71 SER A C 1
ATOM 553 O O . SER A 1 71 ? -13.005 15.234 6.364 1.00 93.75 71 SER A O 1
ATOM 555 N N . GLN A 1 72 ? -10.834 15.214 5.781 1.00 95.00 72 GLN A N 1
ATOM 556 C CA . GLN A 1 72 ? -11.037 15.122 4.338 1.00 95.00 72 GLN A CA 1
ATOM 557 C C . GLN A 1 72 ? -10.920 13.676 3.870 1.00 95.00 72 GLN A C 1
ATOM 559 O O . GLN A 1 72 ? -11.596 13.284 2.918 1.00 95.00 72 GLN A O 1
ATOM 564 N N . TYR A 1 73 ? -10.109 12.882 4.572 1.00 95.69 73 TYR A N 1
ATOM 565 C CA . TYR A 1 73 ? -9.869 11.481 4.273 1.00 95.69 73 TYR A CA 1
ATOM 566 C C . TYR A 1 73 ? -9.849 10.615 5.535 1.00 95.69 73 TYR A C 1
ATOM 568 O O . TYR A 1 73 ? -9.688 11.088 6.659 1.00 95.69 73 TYR A O 1
ATOM 576 N N . SER A 1 74 ? -10.005 9.313 5.334 1.00 95.00 74 SER A N 1
ATOM 577 C CA . SER A 1 74 ? -9.689 8.277 6.313 1.00 95.00 74 SER A CA 1
ATOM 578 C C . SER A 1 74 ? -8.722 7.289 5.670 1.00 95.00 74 SER A C 1
ATOM 580 O O . SER A 1 74 ? -8.879 6.922 4.502 1.00 95.00 74 SER A O 1
ATOM 582 N N . LEU A 1 75 ? -7.700 6.886 6.417 1.00 97.06 75 LEU A N 1
ATOM 583 C CA . LEU A 1 75 ? -6.606 6.063 5.913 1.00 97.06 75 LEU A CA 1
ATOM 584 C C . LEU A 1 75 ? -6.768 4.644 6.446 1.00 97.06 75 LEU A C 1
ATOM 586 O O . LEU A 1 75 ? -6.445 4.368 7.595 1.00 97.06 75 LEU A O 1
ATOM 590 N N . LEU A 1 76 ? -7.267 3.720 5.628 1.00 97.69 76 LEU A N 1
ATOM 591 C CA . LEU A 1 76 ? -7.320 2.316 6.021 1.00 97.69 76 LEU A CA 1
ATOM 592 C C . LEU A 1 76 ? -5.941 1.675 5.837 1.00 97.69 76 LEU A C 1
ATOM 594 O O . LEU A 1 76 ? -5.524 1.391 4.714 1.00 97.69 76 LEU A O 1
ATOM 598 N N . ARG A 1 77 ? -5.255 1.408 6.943 1.00 98.25 77 ARG A N 1
ATOM 599 C CA . ARG A 1 77 ? -3.971 0.708 6.994 1.00 98.25 77 ARG A CA 1
ATOM 600 C C . ARG A 1 77 ? -4.195 -0.784 7.180 1.00 98.25 77 ARG A C 1
ATOM 602 O O . ARG A 1 77 ? -4.924 -1.197 8.078 1.00 98.25 77 ARG A O 1
ATOM 609 N N . ILE A 1 78 ? -3.544 -1.588 6.349 1.00 98.38 78 ILE A N 1
ATOM 610 C CA . ILE A 1 78 ? -3.526 -3.049 6.441 1.00 98.38 78 ILE A CA 1
ATOM 611 C C . ILE A 1 78 ? -2.080 -3.463 6.681 1.00 98.38 78 ILE A C 1
ATOM 613 O O . ILE A 1 78 ? -1.224 -3.272 5.817 1.00 98.38 78 ILE A O 1
ATOM 617 N N . LEU A 1 79 ? -1.826 -4.020 7.860 1.00 98.50 79 LEU A N 1
ATOM 618 C CA . LEU A 1 79 ? -0.504 -4.356 8.372 1.00 98.50 79 LEU A CA 1
ATOM 619 C C . LEU A 1 79 ? -0.426 -5.877 8.513 1.00 98.50 79 LEU A C 1
ATOM 621 O O . LEU A 1 79 ? -1.019 -6.460 9.420 1.00 98.50 79 LEU A O 1
ATOM 625 N N . ALA A 1 80 ? 0.245 -6.535 7.575 1.00 98.31 80 ALA A N 1
ATOM 626 C CA . ALA A 1 80 ? 0.344 -7.987 7.515 1.00 98.31 80 ALA A CA 1
ATOM 627 C C . ALA A 1 80 ? 1.713 -8.469 8.006 1.00 98.31 80 ALA A C 1
ATOM 629 O O . ALA A 1 80 ? 2.745 -7.878 7.685 1.00 98.31 80 ALA A O 1
ATOM 630 N N . CYS A 1 81 ? 1.738 -9.570 8.757 1.00 98.31 81 CYS A N 1
ATOM 631 C CA . CYS A 1 81 ? 2.958 -10.153 9.313 1.00 98.31 81 CYS A CA 1
ATOM 632 C C . CYS A 1 81 ? 3.124 -11.613 8.887 1.00 98.31 81 CYS A C 1
ATOM 634 O O . CYS A 1 81 ? 2.169 -12.393 8.877 1.00 98.31 81 CYS A O 1
ATOM 636 N N . TYR A 1 82 ? 4.362 -12.006 8.577 1.00 97.56 82 TYR A N 1
ATOM 637 C CA . TYR A 1 82 ? 4.688 -13.384 8.180 1.00 97.56 82 TYR A CA 1
ATOM 638 C C . TYR A 1 82 ? 5.001 -14.306 9.361 1.00 97.56 82 TYR A C 1
ATOM 640 O O . TYR A 1 82 ? 4.960 -15.528 9.226 1.00 97.56 82 TYR A O 1
ATOM 648 N N . ARG A 1 83 ? 5.382 -13.740 10.513 1.00 97.81 83 ARG A N 1
ATOM 649 C CA . ARG A 1 83 ? 5.910 -14.481 11.669 1.00 97.81 83 ARG A CA 1
ATOM 650 C C . ARG A 1 83 ? 5.218 -14.049 12.954 1.00 97.81 83 ARG A C 1
ATOM 652 O O . ARG A 1 83 ? 4.835 -12.892 13.086 1.00 97.81 83 ARG A O 1
ATOM 659 N N . ALA A 1 84 ? 5.134 -14.968 13.917 1.00 98.06 84 ALA A N 1
ATOM 660 C CA . ALA A 1 84 ? 4.447 -14.734 15.190 1.00 98.06 84 ALA A CA 1
ATOM 661 C C . ALA A 1 84 ? 5.087 -13.580 15.962 1.00 98.06 84 ALA A C 1
ATOM 663 O O . ALA A 1 84 ? 4.391 -12.669 16.378 1.00 98.06 84 ALA A O 1
ATOM 664 N N . LEU A 1 85 ? 6.421 -13.558 16.022 1.00 98.00 85 LEU A N 1
ATOM 665 C CA . LEU A 1 85 ? 7.171 -12.487 16.674 1.00 98.00 85 LEU A CA 1
ATOM 666 C C . LEU A 1 85 ? 6.904 -11.101 16.060 1.00 98.00 85 LEU A C 1
ATOM 668 O O . LEU A 1 85 ? 6.859 -10.111 16.781 1.00 98.00 85 LEU A O 1
ATOM 672 N N . ASP A 1 86 ? 6.736 -11.016 14.734 1.00 97.62 86 ASP A N 1
ATOM 673 C CA . ASP A 1 86 ? 6.438 -9.736 14.076 1.00 97.62 86 ASP A CA 1
ATOM 674 C C . ASP A 1 86 ? 4.998 -9.294 14.356 1.00 97.62 86 ASP A C 1
ATOM 676 O O . ASP A 1 86 ? 4.736 -8.101 14.450 1.00 97.62 86 ASP A O 1
ATOM 680 N N . LEU A 1 87 ? 4.070 -10.246 14.494 1.00 98.31 87 LEU A N 1
ATOM 681 C CA . LEU A 1 87 ? 2.685 -9.966 14.860 1.00 98.31 87 LEU A CA 1
ATOM 682 C C . LEU A 1 87 ? 2.568 -9.521 16.323 1.00 98.31 87 LEU A C 1
ATOM 684 O O . LEU A 1 87 ? 1.944 -8.506 16.585 1.00 98.31 87 LEU A O 1
ATOM 688 N N . GLU A 1 88 ? 3.228 -10.218 17.251 1.00 98.38 88 GLU A N 1
ATOM 689 C CA . GLU A 1 88 ? 3.292 -9.831 18.669 1.00 98.38 88 GLU A CA 1
ATOM 690 C C . GLU A 1 88 ? 3.893 -8.431 18.838 1.00 98.38 88 GLU A C 1
ATOM 692 O O . GLU A 1 88 ? 3.399 -7.619 19.615 1.00 98.38 88 GLU A O 1
ATOM 697 N N . ARG A 1 89 ? 4.947 -8.119 18.074 1.00 98.31 89 ARG A N 1
ATOM 698 C CA . ARG A 1 89 ? 5.537 -6.779 18.069 1.00 98.31 89 ARG A CA 1
ATOM 699 C C . ARG A 1 89 ? 4.585 -5.731 17.497 1.00 98.31 89 ARG A C 1
ATOM 701 O O . ARG A 1 89 ? 4.549 -4.621 18.014 1.00 98.31 89 ARG A O 1
ATOM 708 N N . LEU A 1 90 ? 3.875 -6.053 16.418 1.00 98.38 90 LEU A N 1
ATOM 709 C CA . LEU A 1 90 ? 2.889 -5.154 15.824 1.00 98.38 90 LEU A CA 1
ATOM 710 C C . LEU A 1 90 ? 1.762 -4.843 16.816 1.00 98.38 90 LEU A C 1
ATOM 712 O O . LEU A 1 90 ? 1.385 -3.684 16.947 1.00 98.38 90 LEU A O 1
ATOM 716 N N . ASP A 1 91 ? 1.277 -5.856 17.532 1.00 98.50 91 ASP A N 1
ATOM 717 C CA . ASP A 1 91 ? 0.258 -5.696 18.571 1.00 98.50 91 ASP A CA 1
ATOM 718 C C . ASP A 1 91 ? 0.743 -4.752 19.675 1.00 98.50 91 ASP A C 1
ATOM 720 O O . ASP A 1 91 ? 0.070 -3.767 19.964 1.00 98.50 91 ASP A O 1
ATOM 724 N N . ALA A 1 92 ? 1.956 -4.973 20.194 1.00 98.50 92 ALA A N 1
ATOM 725 C CA . ALA A 1 92 ? 2.551 -4.099 21.204 1.00 98.50 92 ALA A CA 1
ATOM 726 C C . ALA A 1 92 ? 2.706 -2.644 20.719 1.00 98.50 92 ALA A C 1
ATOM 728 O O . ALA A 1 92 ? 2.403 -1.719 21.458 1.00 98.50 92 ALA A O 1
ATOM 729 N N . LEU A 1 93 ? 3.120 -2.419 19.464 1.00 98.44 93 LEU A N 1
ATOM 730 C CA . LEU A 1 93 ? 3.237 -1.062 18.908 1.00 98.44 93 LEU A CA 1
ATOM 731 C C . LEU A 1 93 ? 1.881 -0.351 18.792 1.00 98.44 93 LEU A C 1
ATOM 733 O O . LEU A 1 93 ? 1.806 0.860 18.987 1.00 98.44 93 LEU A O 1
ATOM 737 N N . ILE A 1 94 ? 0.820 -1.085 18.448 1.00 98.44 94 ILE A N 1
ATOM 738 C CA . ILE A 1 94 ? -0.539 -0.533 18.385 1.00 98.44 94 ILE A CA 1
ATOM 739 C C . ILE A 1 94 ? -1.041 -0.201 19.794 1.00 98.44 94 ILE A C 1
ATOM 741 O O . ILE A 1 94 ? -1.634 0.859 19.977 1.00 98.44 94 ILE A O 1
ATOM 745 N N . GLU A 1 95 ? -0.795 -1.078 20.770 1.00 98.25 95 GLU A N 1
ATOM 746 C CA . GLU A 1 95 ? -1.152 -0.858 22.177 1.00 98.25 95 GLU A CA 1
ATOM 747 C C . GLU A 1 95 ? -0.407 0.351 22.767 1.00 98.25 95 GLU A C 1
ATOM 749 O O . GLU A 1 95 ? -1.044 1.239 23.325 1.00 98.25 95 GLU A O 1
ATOM 754 N N . ASP A 1 96 ? 0.908 0.460 22.555 1.00 98.38 96 ASP A N 1
ATOM 755 C CA . ASP A 1 96 ? 1.702 1.617 22.995 1.00 98.38 96 ASP A CA 1
ATOM 756 C C . ASP A 1 96 ? 1.155 2.930 22.396 1.00 98.38 96 ASP A C 1
ATOM 758 O O . ASP A 1 96 ? 1.027 3.946 23.084 1.00 98.38 96 ASP A O 1
ATOM 762 N N . ARG A 1 97 ? 0.780 2.915 21.107 1.00 98.06 97 ARG A N 1
ATOM 763 C CA . ARG A 1 97 ? 0.187 4.081 20.432 1.00 98.06 97 ARG A CA 1
ATOM 764 C C . ARG A 1 97 ? -1.212 4.406 20.960 1.00 98.06 97 ARG A C 1
ATOM 766 O O . ARG A 1 97 ? -1.577 5.577 21.023 1.00 98.06 97 ARG A O 1
ATOM 773 N N . ASP A 1 98 ? -1.987 3.410 21.380 1.00 97.62 98 ASP A N 1
ATOM 774 C CA . ASP A 1 98 ? -3.275 3.643 22.038 1.00 97.62 98 ASP A CA 1
ATOM 775 C C . ASP A 1 98 ? -3.129 4.368 23.366 1.00 97.62 98 ASP A C 1
ATOM 777 O O . ASP A 1 98 ? -3.915 5.272 23.653 1.00 97.62 98 ASP A O 1
ATOM 781 N N . GLU A 1 99 ? -2.147 3.970 24.171 1.00 97.62 99 GLU A N 1
ATOM 782 C CA . GLU A 1 99 ? -1.852 4.623 25.442 1.00 97.62 99 GLU A CA 1
ATOM 783 C C . GLU A 1 99 ? -1.441 6.081 25.207 1.00 97.62 99 GLU A C 1
ATOM 785 O O . GLU A 1 99 ? -2.010 6.985 25.822 1.00 97.62 99 GLU A O 1
ATOM 790 N N . GLU A 1 100 ? -0.559 6.327 24.235 1.00 96.75 100 GLU A N 1
ATOM 791 C CA . GLU A 1 100 ? -0.133 7.676 23.843 1.00 96.75 100 GLU A CA 1
ATOM 792 C C . GLU A 1 100 ? -1.317 8.550 23.385 1.00 96.75 100 GLU A C 1
ATOM 794 O O . GLU A 1 100 ? -1.482 9.691 23.834 1.00 96.75 100 GLU A O 1
ATOM 799 N N . ILE A 1 101 ? -2.192 8.008 22.529 1.00 96.50 101 ILE A N 1
ATOM 800 C CA . ILE A 1 101 ? -3.408 8.697 22.081 1.00 96.50 101 ILE A CA 1
ATOM 801 C C . ILE A 1 101 ? -4.333 8.970 23.268 1.00 96.50 101 ILE A C 1
ATOM 803 O O . ILE A 1 101 ? -4.865 10.073 23.379 1.00 96.50 101 ILE A O 1
ATOM 807 N N . ALA A 1 102 ? -4.541 7.999 24.159 1.00 94.94 102 ALA A N 1
ATOM 808 C CA . ALA A 1 102 ? -5.437 8.140 25.301 1.00 94.94 102 ALA A CA 1
ATOM 809 C C . ALA A 1 102 ? -4.968 9.225 26.282 1.00 94.94 102 ALA A C 1
ATOM 811 O O . ALA A 1 102 ? -5.797 9.991 26.776 1.00 94.94 102 ALA A O 1
ATOM 812 N N . GLU A 1 103 ? -3.660 9.333 26.524 1.00 94.12 103 GLU A N 1
ATOM 813 C CA . GLU A 1 103 ? -3.070 10.398 27.342 1.00 94.12 103 GLU A CA 1
ATOM 814 C C . GLU A 1 103 ? -3.266 11.788 26.716 1.00 94.12 103 GLU A C 1
ATOM 816 O O . GLU A 1 103 ? -3.561 12.758 27.422 1.00 94.12 103 GLU A O 1
ATOM 821 N N . GLY A 1 104 ? -3.136 11.886 25.388 1.00 90.00 104 GLY A N 1
ATOM 822 C CA . GLY A 1 104 ? -3.314 13.128 24.632 1.00 90.00 104 GLY A CA 1
ATOM 823 C C . GLY A 1 104 ? -4.774 13.502 24.345 1.00 90.00 104 GLY A C 1
ATOM 824 O O . GLY A 1 104 ? -5.073 14.663 24.051 1.00 90.00 104 GLY A O 1
ATOM 825 N N . ASN A 1 105 ? -5.706 12.552 24.445 1.00 91.69 105 ASN A N 1
ATOM 826 C CA . ASN A 1 105 ? -7.100 12.725 24.044 1.00 91.69 105 ASN A CA 1
ATOM 827 C C . ASN A 1 105 ? -7.959 13.450 25.099 1.00 91.69 105 ASN A C 1
ATOM 829 O O . ASN A 1 105 ? -8.945 12.922 25.614 1.00 91.69 105 ASN A O 1
ATOM 833 N N . LEU A 1 106 ? -7.586 14.688 25.416 1.00 90.12 106 LEU A N 1
ATOM 834 C CA . LEU A 1 106 ? -8.308 15.531 26.373 1.00 90.12 106 LEU A CA 1
ATOM 835 C C . LEU A 1 106 ? -9.469 16.298 25.727 1.00 90.12 106 LEU A C 1
ATOM 837 O O . LEU A 1 106 ? -10.500 16.507 26.366 1.00 90.12 106 LEU A O 1
ATOM 841 N N . TYR A 1 107 ? -9.290 16.721 24.473 1.00 87.69 107 TYR A N 1
ATOM 842 C CA . TYR A 1 107 ? -10.252 17.523 23.720 1.00 87.69 107 TYR A CA 1
ATOM 843 C C . TYR A 1 107 ? -10.301 17.067 22.252 1.00 87.69 107 TYR A C 1
ATOM 845 O O . TYR A 1 107 ? -9.234 16.880 21.662 1.00 87.69 107 TYR A O 1
ATOM 853 N N . PRO A 1 108 ? -11.493 16.909 21.640 1.00 84.75 108 PRO A N 1
ATOM 854 C CA . PRO A 1 108 ? -11.633 16.441 20.255 1.00 84.75 108 PRO A CA 1
ATOM 855 C C . PRO A 1 108 ? -10.961 17.328 19.200 1.00 84.75 108 PRO A C 1
ATOM 857 O O . PRO A 1 108 ? -10.593 16.848 18.133 1.00 84.75 108 PRO A O 1
ATOM 860 N N . GLU A 1 109 ? -10.809 18.621 19.479 1.00 83.94 109 GLU A N 1
ATOM 861 C CA . GLU A 1 109 ? -10.165 19.590 18.589 1.00 83.94 109 GLU A CA 1
ATOM 862 C C . GLU A 1 109 ? -8.633 19.518 18.590 1.00 83.94 109 GLU A C 1
ATOM 864 O O . GLU A 1 109 ? -7.994 20.150 17.747 1.00 83.94 109 GLU A O 1
ATOM 869 N N . PHE A 1 110 ? -8.032 18.801 19.543 1.00 86.81 110 PHE A N 1
ATOM 870 C CA . PHE A 1 110 ? -6.582 18.722 19.664 1.00 86.81 110 PHE A CA 1
ATOM 871 C C . PHE A 1 110 ? -6.015 17.553 18.883 1.00 86.81 110 PHE A C 1
ATOM 873 O O . PHE A 1 110 ? -6.601 16.469 18.808 1.00 86.81 110 PHE A O 1
ATOM 880 N N . ASP A 1 111 ? -4.844 17.808 18.317 1.00 91.00 111 ASP A N 1
ATOM 881 C CA . ASP A 1 111 ? -4.077 16.815 17.595 1.00 91.00 111 ASP A CA 1
ATOM 882 C C . ASP A 1 111 ? -3.615 15.706 18.546 1.00 91.00 111 ASP A C 1
ATOM 884 O O . ASP A 1 111 ? -3.240 15.966 19.692 1.00 91.00 111 ASP A O 1
ATOM 888 N N . VAL A 1 112 ? -3.678 14.473 18.062 1.00 94.38 112 VAL A N 1
ATOM 889 C CA . VAL A 1 112 ? -3.176 13.274 18.735 1.00 94.38 112 VAL A CA 1
ATOM 890 C C . VAL A 1 112 ? -2.426 12.439 17.698 1.00 94.38 112 VAL A C 1
ATOM 892 O O . VAL A 1 112 ? -2.738 12.554 16.511 1.00 94.38 112 VAL A O 1
ATOM 895 N N . PRO A 1 113 ? -1.441 11.630 18.110 1.00 96.00 113 PRO A N 1
ATOM 896 C CA . PRO A 1 113 ? -0.694 10.776 17.189 1.00 96.00 113 PRO A CA 1
ATOM 897 C C . PRO A 1 113 ? -1.606 9.872 16.344 1.00 96.00 113 PRO A C 1
ATOM 899 O O . PRO A 1 113 ? -2.614 9.390 16.850 1.00 96.00 113 PRO A O 1
ATOM 902 N N . ASP A 1 114 ? -1.239 9.620 15.085 1.00 95.88 114 ASP A N 1
ATOM 903 C CA . ASP A 1 114 ? -1.911 8.649 14.205 1.00 95.88 114 ASP A CA 1
ATOM 904 C C . ASP A 1 114 ? -1.268 7.253 14.332 1.00 95.88 114 ASP A C 1
ATOM 906 O O . ASP A 1 114 ? -0.567 6.983 15.299 1.00 95.88 114 ASP A O 1
ATOM 910 N N . TYR A 1 115 ? -1.481 6.333 13.390 1.00 97.50 115 TYR A N 1
ATOM 911 C CA . TYR A 1 115 ? -0.766 5.043 13.334 1.00 97.50 115 TYR A CA 1
ATOM 912 C C . TYR A 1 115 ? 0.206 4.993 12.140 1.00 97.50 115 TYR A C 1
ATOM 914 O O . TYR A 1 115 ? 0.488 3.922 11.593 1.00 97.50 115 TYR A O 1
ATOM 922 N N . GLY A 1 116 ? 0.681 6.153 11.674 1.00 94.81 116 GLY A N 1
ATOM 923 C CA . GLY A 1 116 ? 1.379 6.302 10.400 1.00 94.81 116 GLY A CA 1
ATOM 924 C C . GLY A 1 116 ? 2.807 5.797 10.333 1.00 94.81 116 GLY A C 1
ATOM 925 O O . GLY A 1 116 ? 3.294 5.501 9.241 1.00 94.81 116 GLY A O 1
ATOM 926 N N . ASP A 1 117 ? 3.448 5.659 11.481 1.00 94.25 117 ASP A N 1
ATOM 927 C CA . ASP A 1 117 ? 4.811 5.170 11.662 1.00 94.25 117 ASP A CA 1
ATOM 928 C C . ASP A 1 117 ? 4.885 3.676 12.025 1.00 94.25 117 ASP A C 1
ATOM 930 O O . ASP A 1 117 ? 5.984 3.133 12.172 1.00 94.25 117 ASP A O 1
ATOM 934 N N . ILE A 1 118 ? 3.740 2.994 12.139 1.00 96.50 118 ILE A N 1
ATOM 935 C CA . ILE A 1 118 ? 3.668 1.565 12.455 1.00 96.50 118 ILE A CA 1
ATOM 936 C C . ILE A 1 118 ? 3.595 0.751 11.163 1.00 96.50 118 ILE A C 1
ATOM 938 O O . ILE A 1 118 ? 2.683 0.902 10.350 1.00 96.50 118 ILE A O 1
ATOM 942 N N . ASP A 1 119 ? 4.541 -0.175 11.010 1.00 94.19 119 ASP A N 1
ATOM 943 C CA . ASP A 1 119 ? 4.663 -1.031 9.833 1.00 94.19 119 ASP A CA 1
ATOM 944 C C . ASP A 1 119 ? 4.564 -2.520 10.178 1.00 94.19 119 ASP A C 1
ATOM 946 O O . ASP A 1 119 ? 5.137 -3.000 11.159 1.00 94.19 119 ASP A O 1
ATOM 950 N N . GLY A 1 120 ? 3.883 -3.267 9.305 1.00 96.25 120 GLY A N 1
ATOM 951 C CA . GLY A 1 120 ? 3.921 -4.727 9.292 1.00 96.25 120 GLY A CA 1
ATOM 952 C C . GLY A 1 120 ? 5.121 -5.272 8.510 1.00 96.25 120 GLY A C 1
ATOM 953 O O . GLY A 1 120 ? 5.968 -4.534 7.998 1.00 96.25 120 GLY A O 1
ATOM 954 N N . SER A 1 121 ? 5.172 -6.598 8.337 1.00 97.00 121 SER A N 1
ATOM 955 C CA . SER A 1 121 ? 6.031 -7.189 7.298 1.00 97.00 121 SER A CA 1
ATOM 956 C C . SER A 1 121 ? 5.613 -6.696 5.912 1.00 97.00 121 SER A C 1
ATOM 958 O O . SER A 1 121 ? 6.471 -6.430 5.077 1.00 97.00 121 SER A O 1
ATOM 960 N N . GLU A 1 122 ? 4.310 -6.541 5.683 1.00 97.81 122 GLU A N 1
ATOM 961 C CA . GLU A 1 122 ? 3.731 -5.826 4.553 1.00 97.81 122 GLU A CA 1
ATOM 962 C C . GLU A 1 122 ? 2.740 -4.761 5.028 1.00 97.81 122 GLU A C 1
ATOM 964 O O . GLU A 1 122 ? 1.951 -5.018 5.933 1.00 97.81 122 GLU A O 1
ATOM 969 N N . SER A 1 123 ? 2.755 -3.590 4.392 1.00 97.75 123 SER A N 1
ATOM 970 C CA . SER A 1 123 ? 1.915 -2.448 4.754 1.00 97.75 123 SER A CA 1
ATOM 971 C C . SER A 1 123 ? 1.208 -1.935 3.506 1.00 97.75 123 SER A C 1
ATOM 973 O O . SER A 1 123 ? 1.854 -1.588 2.510 1.00 97.75 123 SER A O 1
ATOM 975 N N . TYR A 1 124 ? -0.117 -1.862 3.566 1.00 98.00 124 TYR A N 1
ATOM 976 C CA . TYR A 1 124 ? -0.963 -1.293 2.523 1.00 98.00 124 TYR A CA 1
ATOM 977 C C . TYR A 1 124 ? -1.805 -0.165 3.099 1.00 98.00 124 TYR A C 1
ATOM 979 O O . TYR A 1 124 ? -2.191 -0.212 4.265 1.00 98.00 124 TYR A O 1
ATOM 987 N N . VAL A 1 125 ? -2.106 0.835 2.277 1.00 97.62 125 VAL A N 1
ATOM 988 C CA . VAL A 1 125 ? -2.944 1.970 2.668 1.00 97.62 125 VAL A CA 1
ATOM 989 C C . VAL A 1 125 ? -4.009 2.190 1.606 1.00 97.62 125 VAL A C 1
ATOM 991 O O . VAL A 1 125 ? -3.680 2.395 0.438 1.00 97.62 125 VAL A O 1
ATOM 994 N N . ALA A 1 126 ? -5.274 2.151 2.015 1.00 97.38 126 ALA A N 1
ATOM 995 C CA . ALA A 1 126 ? -6.405 2.576 1.206 1.00 97.38 126 ALA A CA 1
ATOM 996 C C . ALA A 1 126 ? -6.861 3.970 1.649 1.00 97.38 126 ALA A C 1
ATOM 998 O O . ALA A 1 126 ? -7.050 4.218 2.840 1.00 97.38 126 ALA A O 1
ATOM 999 N N . LEU A 1 127 ? -7.046 4.869 0.690 1.00 96.81 127 LEU A N 1
ATOM 1000 C CA . LEU A 1 127 ? -7.611 6.191 0.917 1.00 96.81 127 LEU A CA 1
ATOM 1001 C C . LEU A 1 127 ? -9.129 6.123 0.749 1.00 96.81 127 LEU A C 1
ATOM 1003 O O . LEU A 1 127 ? -9.621 5.647 -0.275 1.00 96.81 127 LEU A O 1
ATOM 1007 N N . LEU A 1 128 ? -9.858 6.608 1.747 1.00 95.62 128 LEU A N 1
ATOM 1008 C CA . LEU A 1 128 ? -11.318 6.642 1.778 1.00 95.62 128 LEU A CA 1
ATOM 1009 C C . LEU A 1 128 ? -11.780 8.073 2.046 1.00 95.62 128 LEU A C 1
ATOM 1011 O O . LEU A 1 128 ? -11.130 8.805 2.795 1.00 95.62 128 LEU A O 1
ATOM 1015 N N . ARG A 1 129 ? -12.943 8.460 1.515 1.00 93.62 129 ARG A N 1
ATOM 1016 C CA . ARG A 1 129 ? -13.659 9.620 2.067 1.00 93.62 129 ARG A CA 1
ATOM 1017 C C . ARG A 1 129 ? -14.310 9.241 3.400 1.00 93.62 129 ARG A C 1
ATOM 1019 O O . ARG A 1 129 ? -14.825 8.125 3.503 1.00 93.62 129 ARG A O 1
ATOM 1026 N N . PRO A 1 130 ? -14.378 10.152 4.385 1.00 88.50 130 PRO A N 1
ATOM 1027 C CA . PRO A 1 130 ? -15.076 9.886 5.637 1.00 88.50 130 PRO A CA 1
ATOM 1028 C C . PRO A 1 130 ? -16.527 9.451 5.392 1.00 88.50 130 PRO A C 1
ATOM 1030 O O . PRO A 1 130 ? -17.245 10.060 4.597 1.00 88.50 130 PRO A O 1
ATOM 1033 N N . GLY A 1 131 ? -16.942 8.360 6.039 1.00 82.25 131 GLY A N 1
ATOM 1034 C CA . GLY A 1 131 ? -18.277 7.772 5.878 1.00 82.25 131 GLY A CA 1
ATOM 1035 C C . GLY A 1 131 ? -18.527 7.035 4.551 1.00 82.25 131 GLY A C 1
ATOM 1036 O O . GLY A 1 131 ? -19.620 6.499 4.360 1.00 82.25 131 GLY A O 1
ATOM 1037 N N . SER A 1 132 ? -17.549 6.976 3.643 1.00 86.69 132 SER A N 1
ATOM 1038 C CA . SER A 1 132 ? -17.629 6.198 2.403 1.00 86.69 132 SER A CA 1
ATOM 1039 C C . SER A 1 132 ? -17.138 4.764 2.605 1.00 86.69 132 SER A C 1
ATOM 1041 O O . SER A 1 132 ? -16.315 4.485 3.476 1.00 86.69 132 SER A O 1
ATOM 1043 N N . ASP A 1 133 ? -17.626 3.853 1.768 1.00 85.06 133 ASP A N 1
ATOM 1044 C CA . ASP A 1 133 ? -17.101 2.495 1.607 1.00 85.06 133 ASP A CA 1
ATOM 1045 C C . ASP A 1 133 ? -16.357 2.308 0.270 1.00 85.06 133 ASP A C 1
ATOM 1047 O O . ASP A 1 133 ? -15.966 1.195 -0.076 1.00 85.06 133 ASP A O 1
ATOM 1051 N N . GLU A 1 134 ? -16.143 3.396 -0.475 1.00 90.94 134 GLU A N 1
ATOM 1052 C CA . GLU A 1 134 ? -15.412 3.407 -1.741 1.00 90.94 134 GLU A CA 1
ATOM 1053 C C . GLU A 1 134 ? -13.945 3.794 -1.537 1.00 90.94 134 GLU A C 1
ATOM 1055 O O . GLU A 1 134 ? -13.636 4.847 -0.973 1.00 90.94 134 GLU A O 1
ATOM 1060 N N . ILE A 1 135 ? -13.050 2.948 -2.050 1.00 95.00 135 ILE A N 1
ATOM 1061 C CA . ILE A 1 135 ? -11.602 3.171 -2.073 1.00 95.00 135 ILE A CA 1
ATOM 1062 C C . ILE A 1 135 ? -11.259 4.127 -3.217 1.00 95.00 135 ILE A C 1
ATOM 1064 O O . ILE A 1 135 ? -11.432 3.780 -4.385 1.00 95.00 135 ILE A O 1
ATOM 1068 N N . GLU A 1 136 ? -10.745 5.312 -2.885 1.00 95.06 136 GLU A N 1
ATOM 1069 C CA . GLU A 1 136 ? -10.282 6.293 -3.875 1.00 95.06 136 GLU A CA 1
ATOM 1070 C C . GLU A 1 136 ? -8.880 5.968 -4.397 1.00 95.06 136 GLU A C 1
ATOM 1072 O O . GLU A 1 136 ? -8.583 6.182 -5.572 1.00 95.06 136 GLU A O 1
ATOM 1077 N N . ASP A 1 137 ? -8.018 5.446 -3.526 1.00 94.88 137 ASP A N 1
ATOM 1078 C CA . ASP A 1 137 ? -6.650 5.069 -3.865 1.00 94.88 137 ASP A CA 1
ATOM 1079 C C . ASP A 1 137 ? -6.188 3.891 -3.002 1.00 94.88 137 ASP A C 1
ATOM 1081 O O . ASP A 1 137 ? -6.622 3.738 -1.862 1.00 94.88 137 ASP A O 1
ATOM 1085 N N . PHE A 1 138 ? -5.297 3.058 -3.535 1.00 96.62 138 PHE A N 1
ATOM 1086 C CA . PHE A 1 138 ? -4.737 1.909 -2.830 1.00 96.62 138 PHE A CA 1
ATOM 1087 C C . PHE A 1 138 ? -3.237 1.816 -3.091 1.00 96.62 138 PHE A C 1
ATOM 1089 O O . PHE A 1 138 ? -2.787 1.767 -4.236 1.00 96.62 138 PHE A O 1
ATOM 1096 N N . ARG A 1 139 ? -2.445 1.784 -2.020 1.00 95.94 139 ARG A N 1
ATOM 1097 C CA . ARG A 1 139 ? -0.984 1.874 -2.082 1.00 95.94 139 ARG A CA 1
ATOM 1098 C C . ARG A 1 139 ? -0.330 0.747 -1.308 1.00 95.94 139 ARG A C 1
ATOM 1100 O O . ARG A 1 139 ? -0.800 0.352 -0.247 1.00 95.94 139 ARG A O 1
ATOM 1107 N N . PHE A 1 140 ? 0.808 0.291 -1.817 1.00 96.94 140 PHE A N 1
ATOM 1108 C CA . PHE A 1 140 ? 1.727 -0.587 -1.101 1.00 96.94 140 PHE A CA 1
ATOM 1109 C C . PHE A 1 140 ? 2.909 0.231 -0.578 1.00 96.94 140 PHE A C 1
ATOM 1111 O O . PHE A 1 140 ? 3.620 0.867 -1.362 1.00 96.94 140 PHE A O 1
ATOM 1118 N N . MET A 1 141 ? 3.099 0.238 0.740 1.00 94.75 141 MET A N 1
ATOM 1119 C CA . MET A 1 141 ? 3.964 1.194 1.439 1.00 94.75 141 MET A CA 1
ATOM 1120 C C . MET A 1 141 ? 5.132 0.561 2.195 1.00 94.75 141 MET A C 1
ATOM 1122 O O . MET A 1 141 ? 5.923 1.287 2.788 1.00 94.75 141 MET A O 1
ATOM 1126 N N . SER A 1 142 ? 5.309 -0.760 2.131 1.00 94.00 142 SER A N 1
ATOM 1127 C CA . SER A 1 142 ? 6.391 -1.427 2.858 1.00 94.00 142 SER A CA 1
ATOM 1128 C C . SER A 1 142 ? 7.770 -0.849 2.567 1.00 94.00 142 SER A C 1
ATOM 1130 O O . SER A 1 142 ? 8.175 -0.686 1.413 1.00 94.00 142 SER A O 1
ATOM 1132 N N . SER A 1 143 ? 8.543 -0.638 3.631 1.00 88.31 143 SER A N 1
ATOM 1133 C CA . SER A 1 143 ? 9.903 -0.090 3.573 1.00 88.31 143 SER A CA 1
ATOM 1134 C C . SER A 1 143 ? 10.842 -0.881 2.653 1.00 88.31 143 SER A C 1
ATOM 1136 O O . SER A 1 143 ? 11.684 -0.307 1.955 1.00 88.31 143 SER A O 1
ATOM 1138 N N . TRP A 1 144 ? 10.671 -2.204 2.579 1.00 94.06 144 TRP A N 1
ATOM 1139 C CA . TRP A 1 144 ? 11.476 -3.072 1.723 1.00 94.06 144 TRP A CA 1
ATOM 1140 C C . TRP A 1 144 ? 11.054 -3.069 0.252 1.00 94.06 144 TRP A C 1
ATOM 1142 O O . TRP A 1 144 ? 11.771 -3.639 -0.565 1.00 94.06 144 TRP A O 1
ATOM 1152 N N . ARG A 1 145 ? 9.964 -2.395 -0.140 1.00 95.19 145 ARG A N 1
ATOM 1153 C CA . ARG A 1 145 ? 9.470 -2.352 -1.530 1.00 95.19 145 ARG A CA 1
ATOM 1154 C C . ARG A 1 145 ? 10.568 -2.028 -2.551 1.00 95.19 145 ARG A C 1
ATOM 1156 O O . ARG A 1 145 ? 10.579 -2.584 -3.647 1.00 95.19 145 ARG A O 1
ATOM 1163 N N . LYS A 1 146 ? 11.513 -1.153 -2.190 1.00 94.62 146 LYS A N 1
ATOM 1164 C CA . LYS A 1 146 ? 12.639 -0.725 -3.044 1.00 94.62 146 LYS A CA 1
ATOM 1165 C C . LYS A 1 146 ? 13.771 -1.761 -3.152 1.00 94.62 146 LYS A C 1
ATOM 1167 O O . LYS A 1 146 ? 14.676 -1.592 -3.964 1.00 94.62 146 LYS A O 1
ATOM 1172 N N . GLN A 1 147 ? 13.745 -2.833 -2.358 1.00 95.62 147 GLN A N 1
ATOM 1173 C CA . GLN A 1 147 ? 14.767 -3.885 -2.319 1.00 95.62 147 GLN A CA 1
ATOM 1174 C C . GLN A 1 147 ? 14.601 -4.867 -3.494 1.00 95.62 147 GLN A C 1
ATOM 1176 O O . GLN A 1 147 ? 14.305 -6.052 -3.332 1.00 95.62 147 GLN A O 1
ATOM 1181 N N . VAL A 1 148 ? 14.795 -4.368 -4.715 1.00 96.50 148 VAL A N 1
ATOM 1182 C CA . VAL A 1 148 ? 14.804 -5.178 -5.939 1.00 96.50 148 VAL A CA 1
ATOM 1183 C C . VAL A 1 148 ? 16.239 -5.601 -6.244 1.00 96.50 148 VAL A C 1
ATOM 1185 O O . VAL A 1 148 ? 17.143 -4.771 -6.332 1.00 96.50 148 VAL A O 1
ATOM 1188 N N . ARG A 1 149 ? 16.475 -6.908 -6.411 1.00 96.56 149 ARG A N 1
ATOM 1189 C CA . ARG A 1 149 ? 17.818 -7.432 -6.714 1.00 96.56 149 ARG A CA 1
ATOM 1190 C C . ARG A 1 149 ? 18.306 -6.916 -8.082 1.00 96.56 149 ARG A C 1
ATOM 1192 O O . ARG A 1 149 ? 17.501 -6.887 -9.012 1.00 96.56 149 ARG A O 1
ATOM 1199 N N . PRO A 1 150 ? 19.606 -6.614 -8.270 1.00 96.75 150 PRO A N 1
ATOM 1200 C CA . PRO A 1 150 ? 20.114 -6.044 -9.525 1.00 96.75 150 PRO A CA 1
ATOM 1201 C C . PRO A 1 150 ? 19.766 -6.846 -10.787 1.00 96.75 150 PRO A C 1
ATOM 1203 O O . PRO A 1 150 ? 19.301 -6.268 -11.762 1.00 96.75 150 PRO A O 1
ATOM 1206 N N . ALA A 1 151 ? 19.899 -8.176 -10.751 1.00 97.12 151 ALA A N 1
ATOM 1207 C CA . ALA A 1 151 ? 19.553 -9.033 -11.890 1.00 97.12 151 ALA A CA 1
ATOM 1208 C C . ALA A 1 151 ? 18.056 -8.961 -12.252 1.00 97.12 151 ALA A C 1
ATOM 1210 O O . ALA A 1 151 ? 17.687 -8.963 -13.424 1.00 97.12 151 ALA A O 1
ATOM 1211 N N . VAL A 1 152 ? 17.193 -8.846 -11.238 1.00 97.12 152 VAL A N 1
ATOM 1212 C CA . VAL A 1 152 ? 15.746 -8.684 -11.420 1.00 97.12 152 VAL A CA 1
ATOM 1213 C C . VAL A 1 152 ? 15.431 -7.314 -12.020 1.00 97.12 152 VAL A C 1
ATOM 1215 O O . VAL A 1 152 ? 14.660 -7.216 -12.973 1.00 97.12 152 VAL A O 1
ATOM 1218 N N . ALA A 1 153 ? 16.064 -6.261 -11.499 1.00 97.44 153 ALA A N 1
ATOM 1219 C CA . ALA A 1 153 ? 15.923 -4.907 -12.018 1.00 97.44 153 ALA A CA 1
ATOM 1220 C C . ALA A 1 153 ? 16.352 -4.817 -13.495 1.00 97.44 153 ALA A C 1
ATOM 1222 O O . ALA A 1 153 ? 15.633 -4.247 -14.315 1.00 97.44 153 ALA A O 1
ATOM 1223 N N . GLU A 1 154 ? 17.483 -5.428 -13.854 1.00 97.56 154 GLU A N 1
ATOM 1224 C CA . GLU A 1 154 ? 17.982 -5.475 -15.231 1.00 97.56 154 GLU A CA 1
ATOM 1225 C C . GLU A 1 154 ? 17.019 -6.212 -16.171 1.00 97.56 154 GLU A C 1
ATOM 1227 O O . GLU A 1 154 ? 16.714 -5.716 -17.262 1.00 97.56 154 GLU A O 1
ATOM 1232 N N . GLN A 1 155 ? 16.485 -7.360 -15.744 1.00 97.81 155 GLN A N 1
ATOM 1233 C CA . GLN A 1 155 ? 15.489 -8.108 -16.512 1.00 97.81 155 GLN A CA 1
ATOM 1234 C C . GLN A 1 155 ? 14.210 -7.288 -16.729 1.00 97.81 155 GLN A C 1
ATOM 1236 O O . GLN A 1 155 ? 13.691 -7.237 -17.850 1.00 97.81 155 GLN A O 1
ATOM 1241 N N . ALA A 1 156 ? 13.714 -6.619 -15.688 1.00 98.06 156 ALA A N 1
ATOM 1242 C CA . ALA A 1 156 ? 12.512 -5.797 -15.764 1.00 98.06 156 ALA A CA 1
ATOM 1243 C C . ALA A 1 156 ? 12.704 -4.611 -16.728 1.00 98.06 156 ALA A C 1
ATOM 1245 O O . ALA A 1 156 ? 11.895 -4.392 -17.632 1.00 98.06 156 ALA A O 1
ATOM 1246 N N . VAL A 1 157 ? 13.830 -3.896 -16.607 1.00 98.06 157 VAL A N 1
ATOM 1247 C CA . VAL A 1 157 ? 14.193 -2.784 -17.500 1.00 98.06 157 VAL A CA 1
ATOM 1248 C C . VAL A 1 157 ? 14.339 -3.257 -18.941 1.00 98.06 157 VAL A C 1
ATOM 1250 O O . VAL A 1 157 ? 13.858 -2.595 -19.863 1.00 98.06 157 VAL A O 1
ATOM 1253 N N . THR A 1 158 ? 14.985 -4.403 -19.150 1.00 97.62 158 THR A N 1
ATOM 1254 C CA . THR A 1 158 ? 15.129 -4.998 -20.481 1.00 97.62 158 THR A CA 1
ATOM 1255 C C . THR A 1 158 ? 13.761 -5.299 -21.075 1.00 97.62 158 THR A C 1
ATOM 1257 O O . THR A 1 158 ? 13.506 -4.926 -22.216 1.00 97.62 158 THR A O 1
ATOM 1260 N N . THR A 1 159 ? 12.855 -5.891 -20.298 1.00 97.81 159 THR A N 1
ATOM 1261 C CA . THR A 1 159 ? 11.485 -6.199 -20.730 1.00 97.81 159 THR A CA 1
ATOM 1262 C C . THR A 1 159 ? 10.749 -4.937 -21.187 1.00 97.81 159 THR A C 1
ATOM 1264 O O . THR A 1 159 ? 10.261 -4.887 -22.316 1.00 97.81 159 THR A O 1
ATOM 1267 N N . VAL A 1 160 ? 10.764 -3.874 -20.375 1.00 97.62 160 VAL A N 1
ATOM 1268 C CA . VAL A 1 160 ? 10.127 -2.589 -20.718 1.00 97.62 160 VAL A CA 1
ATOM 1269 C C . VAL A 1 160 ? 10.735 -1.972 -21.973 1.00 97.62 160 VAL A C 1
ATOM 1271 O O . VAL A 1 160 ? 10.003 -1.551 -22.861 1.00 97.62 160 VAL A O 1
ATOM 1274 N N . LYS A 1 161 ? 12.066 -1.972 -22.118 1.00 96.88 161 LYS A N 1
ATOM 1275 C CA . LYS A 1 161 ? 12.741 -1.378 -23.287 1.00 96.88 161 LYS A CA 1
ATOM 1276 C C . LYS A 1 161 ? 12.330 -2.000 -24.625 1.00 96.88 161 LYS A C 1
ATOM 1278 O O . LYS A 1 161 ? 12.428 -1.346 -25.669 1.00 96.88 161 LYS A O 1
ATOM 1283 N N . HIS A 1 162 ? 11.873 -3.251 -24.615 1.00 95.81 162 HIS A N 1
ATOM 1284 C CA . HIS A 1 162 ? 11.425 -3.937 -25.821 1.00 95.81 162 HIS A CA 1
ATOM 1285 C C . HIS A 1 162 ? 9.985 -3.589 -26.221 1.00 95.81 162 HIS A C 1
ATOM 1287 O O . HIS A 1 162 ? 9.615 -3.849 -27.370 1.00 95.81 162 HIS A O 1
ATOM 1293 N N . THR A 1 163 ? 9.190 -2.950 -25.354 1.00 96.88 163 THR A N 1
ATOM 1294 C CA . THR A 1 163 ? 7.787 -2.657 -25.665 1.00 96.88 163 THR A CA 1
ATOM 1295 C C . THR A 1 163 ? 7.632 -1.464 -26.621 1.00 96.88 163 THR A C 1
ATOM 1297 O O . THR A 1 163 ? 8.387 -0.486 -26.562 1.00 96.88 163 THR A O 1
ATOM 1300 N N . PRO A 1 164 ? 6.634 -1.493 -27.528 1.00 96.62 164 PRO A N 1
ATOM 1301 C CA . PRO A 1 164 ? 6.330 -0.346 -28.382 1.00 96.62 164 PRO A CA 1
ATOM 1302 C C . PRO A 1 164 ? 5.910 0.901 -27.595 1.00 96.62 164 PRO A C 1
ATOM 1304 O O . PRO A 1 164 ? 6.238 2.014 -28.001 1.00 96.62 164 PRO A O 1
ATOM 1307 N N . SER A 1 165 ? 5.189 0.729 -26.482 1.00 95.19 165 SER A N 1
ATOM 1308 C CA . SER A 1 165 ? 4.755 1.819 -25.601 1.00 95.19 165 SER A CA 1
ATOM 1309 C C . SER A 1 165 ? 5.937 2.559 -24.990 1.00 95.19 165 SER A C 1
ATOM 1311 O O . SER A 1 165 ? 5.986 3.785 -25.083 1.00 95.19 165 SER A O 1
ATOM 1313 N N . TYR A 1 166 ? 6.935 1.832 -24.479 1.00 96.56 166 TYR A N 1
ATOM 1314 C CA . TYR A 1 166 ? 8.174 2.427 -23.992 1.00 96.56 166 TYR A CA 1
ATOM 1315 C C . TYR A 1 166 ? 8.890 3.215 -25.086 1.00 96.56 166 TYR A C 1
ATOM 1317 O O . TYR A 1 166 ? 9.252 4.366 -24.870 1.00 96.56 166 TYR A O 1
ATOM 1325 N N . LYS A 1 167 ? 9.070 2.633 -26.279 1.00 95.81 167 LYS A N 1
ATOM 1326 C CA . LYS A 1 167 ? 9.777 3.307 -27.382 1.00 95.81 167 LYS A CA 1
ATOM 1327 C C . LYS A 1 167 ? 9.091 4.614 -27.786 1.00 95.81 167 LYS A C 1
ATOM 1329 O O . LYS A 1 167 ? 9.777 5.603 -28.022 1.00 95.81 167 LYS A O 1
ATOM 1334 N N . ARG A 1 168 ? 7.751 4.636 -27.816 1.00 94.88 168 ARG A N 1
ATOM 1335 C CA . ARG A 1 168 ? 6.972 5.861 -28.068 1.00 94.88 168 ARG A CA 1
ATOM 1336 C C . ARG A 1 168 ? 7.152 6.888 -26.953 1.00 94.88 168 ARG A C 1
ATOM 1338 O O . ARG A 1 168 ? 7.480 8.032 -27.245 1.00 94.88 168 ARG A O 1
ATOM 1345 N N . ALA A 1 169 ? 6.975 6.481 -25.697 1.00 94.12 169 ALA A N 1
ATOM 1346 C CA . ALA A 1 169 ? 7.130 7.375 -24.551 1.00 94.12 169 ALA A CA 1
ATOM 1347 C C . ALA A 1 169 ? 8.551 7.951 -24.479 1.00 94.12 169 ALA A C 1
ATOM 1349 O O . ALA A 1 169 ? 8.719 9.142 -24.257 1.00 94.12 169 ALA A O 1
ATOM 1350 N N . ALA A 1 170 ? 9.570 7.131 -24.747 1.00 93.19 170 ALA A N 1
ATOM 1351 C CA . ALA A 1 170 ? 10.969 7.531 -24.723 1.00 93.19 170 ALA A CA 1
ATOM 1352 C C . ALA A 1 170 ? 11.347 8.507 -25.846 1.00 93.19 170 ALA A C 1
ATOM 1354 O O . ALA A 1 170 ? 12.229 9.338 -25.625 1.00 93.19 170 ALA A O 1
ATOM 1355 N N . ALA A 1 171 ? 10.710 8.401 -27.017 1.00 91.81 171 ALA A N 1
ATOM 1356 C CA . ALA A 1 171 ? 10.924 9.297 -28.152 1.00 91.81 171 ALA A CA 1
ATOM 1357 C C . ALA A 1 171 ? 10.221 10.656 -27.987 1.00 91.81 171 ALA A C 1
ATOM 1359 O O . ALA A 1 171 ? 10.716 11.657 -28.490 1.00 91.81 171 ALA A O 1
ATOM 1360 N N . ASN A 1 172 ? 9.100 10.698 -27.262 1.00 89.69 172 ASN A N 1
ATOM 1361 C CA . ASN A 1 172 ? 8.268 11.895 -27.091 1.00 89.69 172 ASN A CA 1
ATOM 1362 C C . ASN A 1 172 ? 8.585 12.689 -25.811 1.00 89.69 172 ASN A C 1
ATOM 1364 O O . ASN A 1 172 ? 7.720 13.392 -25.298 1.00 89.69 172 ASN A O 1
ATOM 1368 N N . ARG A 1 173 ? 9.788 12.543 -25.247 1.00 89.62 173 ARG A N 1
ATOM 1369 C CA . ARG A 1 173 ? 10.140 13.185 -23.973 1.00 89.62 173 ARG A CA 1
ATOM 1370 C C . ARG A 1 173 ? 10.473 14.662 -24.150 1.00 89.62 173 ARG A C 1
ATOM 1372 O O . ARG A 1 173 ? 11.203 15.035 -25.068 1.00 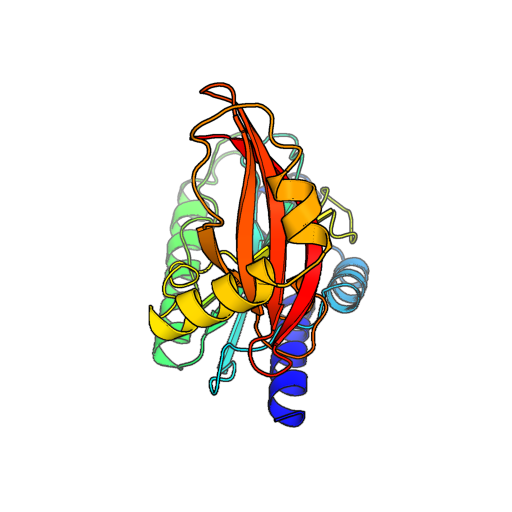89.62 173 ARG A O 1
ATOM 1379 N N . SER A 1 174 ? 9.983 15.483 -23.227 1.00 78.38 174 SER A N 1
ATOM 1380 C CA . SER A 1 174 ? 10.188 16.930 -23.203 1.00 78.38 174 SER A CA 1
ATOM 1381 C C . SER A 1 174 ? 11.508 17.259 -22.503 1.00 78.38 174 SER A C 1
ATOM 1383 O O . SER A 1 174 ? 11.525 17.620 -21.330 1.00 78.38 174 SER A O 1
ATOM 1385 N N . GLY A 1 175 ? 12.624 17.092 -23.216 1.00 67.94 175 GLY A N 1
ATOM 1386 C CA . GLY A 1 175 ? 13.957 17.497 -22.756 1.00 67.94 175 GLY A CA 1
ATOM 1387 C C . GLY A 1 175 ? 15.034 16.425 -22.919 1.00 67.94 175 GLY A C 1
ATOM 1388 O O . GLY A 1 175 ? 14.783 15.222 -22.819 1.00 67.94 175 GLY A O 1
ATOM 1389 N N . GLU A 1 176 ? 16.265 16.874 -23.160 1.00 67.56 176 GLU A N 1
ATOM 1390 C CA . GLU A 1 176 ? 17.448 16.015 -23.108 1.00 67.56 176 GLU A CA 1
ATOM 1391 C C . GLU A 1 176 ? 17.857 15.772 -21.643 1.00 67.56 176 GLU A C 1
ATOM 1393 O O . GLU A 1 176 ? 17.682 16.633 -20.785 1.00 67.56 176 GLU A O 1
ATOM 1398 N N . GLY A 1 177 ? 18.403 14.591 -21.334 1.00 77.69 177 GLY A N 1
ATOM 1399 C CA . GLY A 1 177 ? 18.988 14.318 -20.012 1.00 77.69 177 GLY A CA 1
ATOM 1400 C C . GLY A 1 177 ? 18.062 13.721 -18.941 1.00 77.69 177 GLY A C 1
ATOM 1401 O O . GLY A 1 177 ? 18.538 13.460 -17.843 1.00 77.69 177 GLY A O 1
ATOM 1402 N N . LEU A 1 178 ? 16.800 13.385 -19.244 1.00 83.25 178 LEU A N 1
ATOM 1403 C CA . LEU A 1 178 ? 15.855 12.739 -18.299 1.00 83.25 178 LEU A CA 1
ATOM 1404 C C . LEU A 1 178 ? 16.206 11.281 -17.909 1.00 83.25 178 LEU A C 1
ATOM 1406 O O . LEU A 1 178 ? 15.409 10.584 -17.284 1.00 83.25 178 LEU A O 1
ATOM 1410 N N . GLY A 1 179 ? 17.386 10.792 -18.294 1.00 87.81 179 GLY A N 1
ATOM 1411 C CA . GLY A 1 179 ? 17.874 9.462 -17.937 1.00 87.81 179 GLY A CA 1
ATOM 1412 C C . GLY A 1 179 ? 17.145 8.299 -18.620 1.00 87.81 179 GLY A C 1
ATOM 1413 O O . GLY A 1 179 ? 16.432 8.450 -19.616 1.00 87.81 179 GLY A O 1
ATOM 1414 N N . GLY A 1 180 ? 17.399 7.092 -18.119 1.00 91.69 180 GLY A N 1
ATOM 1415 C CA . GLY A 1 180 ? 16.715 5.870 -18.535 1.00 91.69 180 GLY A CA 1
ATOM 1416 C C . GLY A 1 180 ? 15.504 5.551 -17.651 1.00 91.69 180 GLY A C 1
ATOM 1417 O O . GLY A 1 180 ? 15.243 6.265 -16.690 1.00 91.69 180 GLY A O 1
ATOM 1418 N N . PRO A 1 181 ? 14.773 4.464 -17.952 1.00 95.06 181 PRO A N 1
ATOM 1419 C CA . PRO A 1 181 ? 13.760 3.943 -17.045 1.00 95.06 181 PRO A CA 1
ATOM 1420 C C . PRO A 1 181 ? 14.406 3.528 -15.717 1.00 95.06 181 PRO A C 1
ATOM 1422 O O . PRO A 1 181 ? 15.472 2.907 -15.715 1.00 95.06 181 PRO A O 1
ATOM 1425 N N . VAL A 1 182 ? 13.746 3.851 -14.610 1.00 95.31 182 VAL A N 1
ATOM 1426 C CA . VAL A 1 182 ? 14.211 3.606 -13.243 1.00 95.31 182 VAL A CA 1
ATOM 1427 C C . VAL A 1 182 ? 13.277 2.613 -12.568 1.00 95.31 182 VAL A C 1
ATOM 1429 O O . VAL A 1 182 ? 12.059 2.739 -12.656 1.00 95.31 182 VAL A O 1
ATOM 1432 N N . VAL A 1 183 ? 13.847 1.621 -11.887 1.00 97.19 183 VAL A N 1
ATOM 1433 C CA . VAL A 1 183 ? 13.080 0.699 -11.045 1.00 97.19 183 VAL A CA 1
ATOM 1434 C C . VAL A 1 183 ? 12.699 1.413 -9.754 1.00 97.19 183 VAL A C 1
ATOM 1436 O O . VAL A 1 183 ? 13.574 1.862 -9.017 1.00 97.19 183 VAL A O 1
ATOM 1439 N N . ILE A 1 184 ? 11.400 1.502 -9.483 1.00 96.31 184 ILE A N 1
ATOM 1440 C CA . ILE A 1 184 ? 10.873 2.116 -8.262 1.00 96.31 184 ILE A CA 1
ATOM 1441 C C . ILE A 1 184 ? 10.756 1.085 -7.143 1.00 96.31 184 ILE A C 1
ATOM 1443 O O . ILE A 1 184 ? 11.067 1.391 -5.993 1.00 96.31 184 ILE A O 1
ATOM 1447 N N . GLY A 1 185 ? 10.347 -0.143 -7.462 1.00 97.44 185 GLY A N 1
ATOM 1448 C CA . GLY A 1 185 ? 10.249 -1.212 -6.477 1.00 97.44 185 GLY A CA 1
ATOM 1449 C C . GLY A 1 185 ? 9.300 -2.326 -6.889 1.00 97.44 185 GLY A C 1
ATOM 1450 O O . GLY A 1 185 ? 8.853 -2.393 -8.031 1.00 97.44 185 GLY A O 1
ATOM 1451 N N . TRP A 1 186 ? 8.988 -3.196 -5.939 1.00 97.94 186 TRP A N 1
ATOM 1452 C CA . TRP A 1 186 ? 7.951 -4.210 -6.082 1.00 97.94 186 TRP A CA 1
ATOM 1453 C C . TRP A 1 186 ? 6.549 -3.587 -6.085 1.00 97.94 186 TRP A C 1
ATOM 1455 O O . TRP A 1 186 ? 6.289 -2.587 -5.413 1.00 97.94 186 TRP A O 1
ATOM 1465 N N . ALA A 1 187 ? 5.634 -4.191 -6.832 1.00 97.44 187 ALA A N 1
ATOM 1466 C CA . ALA A 1 187 ? 4.223 -3.846 -6.849 1.00 97.44 187 ALA A CA 1
ATOM 1467 C C . ALA A 1 187 ? 3.385 -5.110 -6.618 1.00 97.44 187 ALA A C 1
ATOM 1469 O O . ALA A 1 187 ? 3.638 -6.136 -7.269 1.00 97.44 187 ALA A O 1
ATOM 1470 N N . PRO A 1 188 ? 2.397 -5.055 -5.709 1.00 97.19 188 PRO A N 1
ATOM 1471 C CA . PRO A 1 188 ? 1.523 -6.180 -5.464 1.00 97.19 188 PRO A CA 1
ATOM 1472 C C . PRO A 1 188 ? 0.627 -6.441 -6.680 1.00 97.19 188 PRO A C 1
ATOM 1474 O O . PRO A 1 188 ? 0.388 -5.549 -7.504 1.00 97.19 188 PRO A O 1
ATOM 1477 N N . PRO A 1 189 ? 0.072 -7.652 -6.787 1.00 95.88 189 PRO A N 1
ATOM 1478 C CA . PRO A 1 189 ? -0.568 -8.111 -8.022 1.00 95.88 189 PRO A CA 1
ATOM 1479 C C . PRO A 1 189 ? -1.847 -7.329 -8.342 1.00 95.88 189 PRO A C 1
ATOM 1481 O O . PRO A 1 189 ? -2.098 -6.983 -9.499 1.00 95.88 189 PRO A O 1
ATOM 1484 N N . CYS A 1 190 ? -2.579 -6.929 -7.299 1.00 95.31 190 CYS A N 1
ATOM 1485 C CA . CYS A 1 190 ? -3.741 -6.053 -7.399 1.00 95.31 190 CYS A CA 1
ATOM 1486 C C . CYS A 1 190 ? -3.430 -4.661 -7.969 1.00 95.31 190 CYS A C 1
ATOM 1488 O O . CYS A 1 190 ? -4.273 -4.086 -8.651 1.00 95.31 190 CYS A O 1
ATOM 1490 N N . LEU A 1 191 ? -2.224 -4.125 -7.748 1.00 96.38 191 LEU A N 1
ATOM 1491 C CA . LEU A 1 191 ? -1.793 -2.853 -8.340 1.00 96.38 191 LEU A CA 1
ATOM 1492 C C . LEU A 1 191 ? -1.182 -3.038 -9.729 1.00 96.38 191 LEU A C 1
ATOM 1494 O O . LEU A 1 191 ? -1.151 -2.098 -10.523 1.00 96.38 191 LEU A O 1
ATOM 1498 N N . ALA A 1 192 ? -0.716 -4.239 -10.048 1.00 96.75 192 ALA A N 1
ATOM 1499 C CA . ALA A 1 192 ? -0.044 -4.535 -11.301 1.00 96.75 192 ALA A CA 1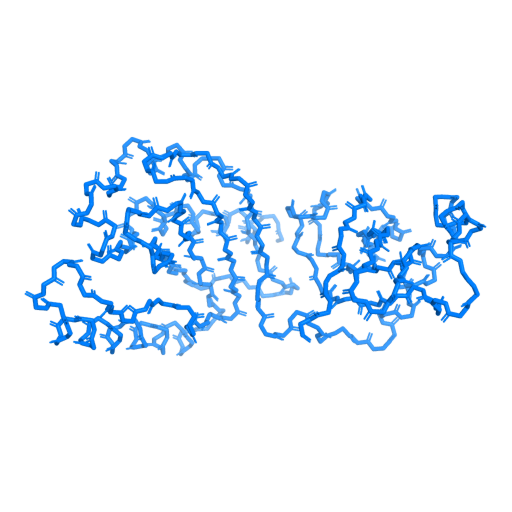
ATOM 1500 C C . ALA A 1 192 ? -0.958 -5.126 -12.388 1.00 96.75 192 ALA A C 1
ATOM 1502 O O . ALA A 1 192 ? -0.484 -5.339 -13.502 1.00 96.75 192 ALA A O 1
ATOM 1503 N N . ASN A 1 193 ? -2.243 -5.375 -12.105 1.00 95.12 193 ASN A N 1
ATOM 1504 C CA . ASN A 1 193 ? -3.168 -6.104 -12.987 1.00 95.12 193 ASN A CA 1
ATOM 1505 C C . ASN A 1 193 ? -2.606 -7.463 -13.441 1.00 95.12 193 ASN A C 1
ATOM 1507 O O . ASN A 1 193 ? -2.688 -7.835 -14.611 1.00 95.12 193 ASN A O 1
ATOM 1511 N N . THR A 1 194 ? -2.009 -8.204 -12.510 1.00 95.06 194 THR A N 1
ATOM 1512 C CA . THR A 1 194 ? -1.502 -9.561 -12.750 1.00 95.06 194 THR A CA 1
ATOM 1513 C C . THR A 1 194 ? -1.839 -10.468 -11.569 1.00 95.06 194 THR A C 1
ATOM 1515 O O . THR A 1 194 ? -2.309 -10.027 -10.525 1.00 95.06 194 THR A O 1
ATOM 1518 N N . SER A 1 195 ? -1.618 -11.766 -11.747 1.00 92.19 195 SER A N 1
ATOM 1519 C CA . SER A 1 195 ? -1.721 -12.773 -10.696 1.00 92.19 195 SER A CA 1
ATOM 1520 C C . SER A 1 195 ? -0.416 -12.960 -9.913 1.00 92.19 195 SER A C 1
ATOM 1522 O O . SER A 1 195 ? -0.359 -13.816 -9.032 1.00 92.19 195 SER A O 1
ATOM 1524 N N . ARG A 1 196 ? 0.659 -12.228 -10.224 1.00 93.50 196 ARG A N 1
ATOM 1525 C CA . ARG A 1 196 ? 1.960 -12.337 -9.544 1.00 93.50 196 ARG A CA 1
ATOM 1526 C C . ARG A 1 196 ? 2.515 -10.968 -9.194 1.00 93.50 196 ARG A C 1
ATOM 1528 O O . ARG A 1 196 ? 2.052 -9.950 -9.689 1.00 93.50 196 ARG A O 1
ATOM 1535 N N . TRP A 1 197 ? 3.491 -10.944 -8.296 1.00 96.75 197 TRP A N 1
ATOM 1536 C CA . TRP A 1 197 ? 4.168 -9.703 -7.949 1.00 96.75 197 TRP A CA 1
ATOM 1537 C C . TRP A 1 197 ? 4.951 -9.177 -9.147 1.00 96.75 197 TRP A C 1
ATOM 1539 O O . TRP A 1 197 ? 5.599 -9.943 -9.862 1.00 96.75 197 TRP A O 1
ATOM 1549 N N . ALA A 1 198 ? 4.882 -7.867 -9.351 1.00 97.88 198 ALA A N 1
ATOM 1550 C CA . ALA A 1 198 ? 5.492 -7.191 -10.483 1.00 97.88 198 ALA A CA 1
ATOM 1551 C C . ALA A 1 198 ? 6.576 -6.215 -10.023 1.00 97.88 198 ALA A C 1
ATOM 1553 O O . ALA A 1 198 ? 6.648 -5.837 -8.854 1.00 97.88 198 ALA A O 1
ATOM 1554 N N . VAL A 1 199 ? 7.411 -5.780 -10.961 1.00 98.38 199 VAL A N 1
ATOM 1555 C CA . VAL A 1 199 ? 8.365 -4.687 -10.750 1.00 98.38 199 VAL A CA 1
ATOM 1556 C C . VAL A 1 199 ? 7.812 -3.422 -11.389 1.00 98.38 199 VAL A C 1
ATOM 1558 O O . VAL A 1 199 ? 7.497 -3.405 -12.578 1.00 98.38 199 VAL A O 1
ATOM 1561 N N . GLU A 1 200 ? 7.718 -2.358 -10.605 1.00 98.25 200 GLU A N 1
ATOM 1562 C CA . GLU A 1 200 ? 7.307 -1.040 -11.062 1.00 98.25 200 GLU A CA 1
ATOM 1563 C C . GLU A 1 200 ? 8.502 -0.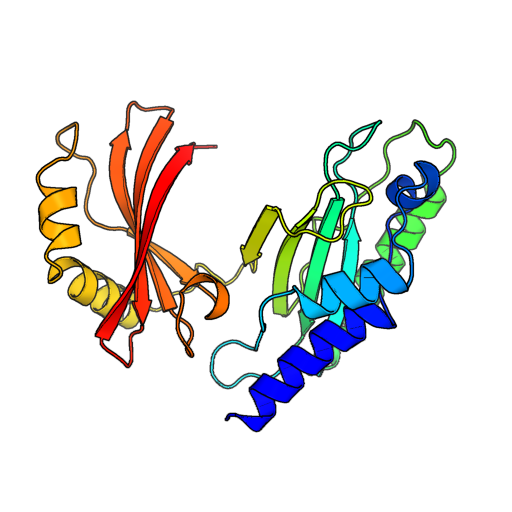261 -11.608 1.00 98.25 200 GLU A C 1
ATOM 1565 O O . GLU A 1 200 ? 9.528 -0.091 -10.938 1.00 98.25 200 GLU A O 1
ATOM 1570 N N . ILE A 1 201 ? 8.357 0.228 -12.835 1.00 98.19 201 ILE A N 1
ATOM 1571 C CA . ILE A 1 201 ? 9.372 0.983 -13.561 1.00 98.19 201 ILE A CA 1
ATOM 1572 C C . ILE A 1 201 ? 8.789 2.308 -14.011 1.00 98.19 201 ILE A C 1
ATOM 1574 O O . ILE A 1 201 ? 7.723 2.348 -14.620 1.00 98.19 201 ILE A O 1
ATOM 1578 N N . TRP A 1 202 ? 9.510 3.393 -13.755 1.00 97.00 202 TRP A N 1
ATOM 1579 C CA . TRP A 1 202 ? 9.131 4.731 -14.188 1.00 97.00 202 TRP A CA 1
ATOM 1580 C C . TRP A 1 202 ? 10.062 5.218 -15.288 1.00 97.00 202 TRP A C 1
ATOM 1582 O O . TRP A 1 202 ? 11.282 5.079 -15.206 1.00 97.00 202 TRP A O 1
ATOM 1592 N N . LEU A 1 203 ? 9.486 5.829 -16.314 1.00 96.06 203 LEU A N 1
ATOM 1593 C CA . LEU A 1 203 ? 10.196 6.595 -17.325 1.00 96.06 203 LEU A CA 1
ATOM 1594 C C . LEU A 1 203 ? 9.750 8.050 -17.214 1.00 96.06 203 LEU A C 1
ATOM 1596 O O . LEU A 1 203 ? 8.621 8.358 -17.582 1.00 96.06 203 LEU A O 1
ATOM 1600 N N . LEU A 1 204 ? 10.635 8.937 -16.755 1.00 94.62 204 LEU A N 1
ATOM 1601 C CA . LEU A 1 204 ? 10.368 10.375 -16.774 1.00 94.62 204 LEU A CA 1
ATOM 1602 C C . LEU A 1 204 ? 10.148 10.844 -18.215 1.00 94.62 204 LEU A C 1
ATOM 1604 O O . LEU A 1 204 ? 10.984 10.593 -19.091 1.00 94.62 204 LEU A O 1
ATOM 1608 N N . THR A 1 205 ? 9.020 11.507 -18.450 1.00 93.31 205 THR A N 1
ATOM 1609 C CA . THR A 1 205 ? 8.626 12.059 -19.751 1.00 9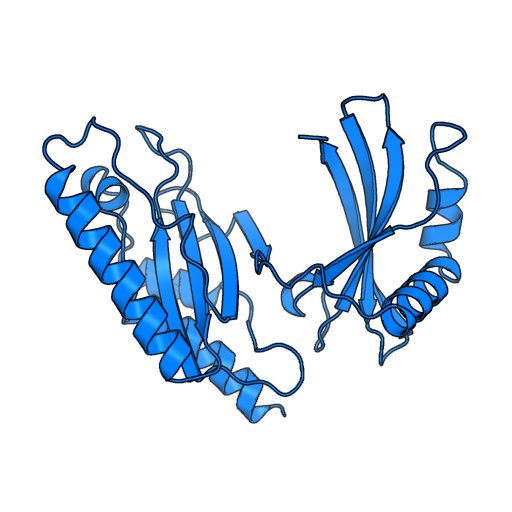3.31 205 THR A CA 1
ATOM 1610 C C . THR A 1 205 ? 8.762 13.572 -19.802 1.00 93.31 205 THR A C 1
ATOM 1612 O O . THR A 1 205 ? 9.078 14.109 -20.860 1.00 93.31 205 THR A O 1
ATOM 1615 N N . GLU A 1 206 ? 8.564 14.246 -18.670 1.00 91.50 206 GLU A N 1
ATOM 1616 C CA . GLU A 1 206 ? 8.700 15.696 -18.503 1.00 91.50 206 GLU A CA 1
ATOM 1617 C C . GLU A 1 206 ? 9.282 15.960 -17.112 1.00 91.50 206 GLU A C 1
ATOM 1619 O O . GLU A 1 206 ? 8.929 15.251 -16.169 1.00 91.50 206 GLU A O 1
ATOM 1624 N N . PHE A 1 207 ? 10.163 16.948 -16.966 1.00 86.94 207 PHE A N 1
ATOM 1625 C CA . PHE A 1 207 ? 10.632 17.403 -15.656 1.00 86.94 207 PHE A CA 1
ATOM 1626 C C . PHE A 1 207 ? 11.182 18.828 -15.757 1.00 86.94 207 PHE A C 1
ATOM 1628 O O . PHE A 1 207 ? 12.030 19.092 -16.610 1.00 86.94 207 PHE A O 1
ATOM 1635 N N . ASP A 1 208 ? 10.716 19.735 -14.899 1.00 83.25 208 ASP A N 1
ATOM 1636 C CA . ASP A 1 208 ? 11.103 21.156 -14.908 1.00 83.25 208 ASP A CA 1
ATOM 1637 C C . ASP A 1 208 ? 12.033 21.565 -13.747 1.00 83.25 208 ASP A C 1
ATOM 1639 O O . ASP A 1 208 ? 12.380 22.738 -13.601 1.00 83.25 208 ASP A O 1
ATOM 1643 N N . GLY A 1 209 ? 12.454 20.603 -12.922 1.00 80.31 209 GLY A N 1
ATOM 1644 C CA . GLY A 1 209 ? 13.233 20.839 -11.703 1.00 80.31 209 GLY A CA 1
ATOM 1645 C C . GLY A 1 209 ? 12.418 20.716 -10.414 1.00 80.31 209 GLY A C 1
ATOM 1646 O O . GLY A 1 209 ? 13.003 20.405 -9.380 1.00 80.31 209 GLY A O 1
ATOM 1647 N N . HIS A 1 210 ? 11.096 20.895 -10.473 1.00 80.75 210 HIS A N 1
ATOM 1648 C CA . HIS A 1 210 ? 10.195 20.837 -9.314 1.00 80.75 210 HIS A CA 1
ATOM 1649 C C . HIS A 1 210 ? 9.080 19.806 -9.512 1.00 80.75 210 HIS A C 1
ATOM 1651 O O . HIS A 1 210 ? 8.797 19.006 -8.620 1.00 80.75 210 HIS A O 1
ATOM 1657 N N . GLN A 1 211 ? 8.469 19.802 -10.694 1.00 85.94 211 GLN A N 1
ATOM 1658 C CA . GLN A 1 211 ? 7.415 18.880 -11.088 1.00 85.94 211 GLN A CA 1
ATOM 1659 C C . GLN A 1 211 ? 7.808 18.145 -12.366 1.00 85.94 211 GLN A C 1
ATOM 1661 O O . GLN A 1 211 ? 8.530 18.645 -13.232 1.00 85.94 211 GLN A O 1
ATOM 1666 N N . GLY A 1 212 ? 7.323 16.919 -12.489 1.00 90.06 212 GLY A N 1
ATOM 1667 C CA . GLY A 1 212 ? 7.492 16.127 -13.689 1.00 90.06 212 GLY A CA 1
ATOM 1668 C C . GLY A 1 212 ? 6.323 15.211 -13.948 1.00 90.06 212 GLY A C 1
ATOM 1669 O O . GLY A 1 212 ? 5.387 15.114 -13.162 1.00 90.06 212 GLY A O 1
ATOM 1670 N N . LYS A 1 213 ? 6.422 14.505 -15.064 1.00 93.75 213 LYS A N 1
ATOM 1671 C CA . LYS A 1 213 ? 5.530 13.413 -15.427 1.00 93.75 213 LYS A CA 1
ATOM 1672 C C . LYS A 1 213 ? 6.351 12.174 -15.696 1.00 93.75 213 LYS A C 1
ATOM 1674 O O . LYS A 1 213 ? 7.468 12.256 -16.215 1.00 93.75 213 LYS A O 1
ATOM 1679 N N . ALA A 1 214 ? 5.786 11.025 -15.369 1.00 95.25 214 ALA A N 1
ATOM 1680 C CA . ALA A 1 214 ? 6.366 9.737 -15.676 1.00 95.25 214 ALA A CA 1
ATOM 1681 C C . ALA A 1 214 ? 5.338 8.821 -16.326 1.00 95.25 214 ALA A C 1
ATOM 1683 O O . ALA A 1 214 ? 4.178 8.766 -15.925 1.00 95.25 214 ALA A O 1
ATOM 1684 N N . ARG A 1 215 ? 5.816 8.030 -17.284 1.00 97.00 215 ARG A N 1
ATOM 1685 C CA . ARG A 1 215 ? 5.129 6.824 -17.729 1.00 9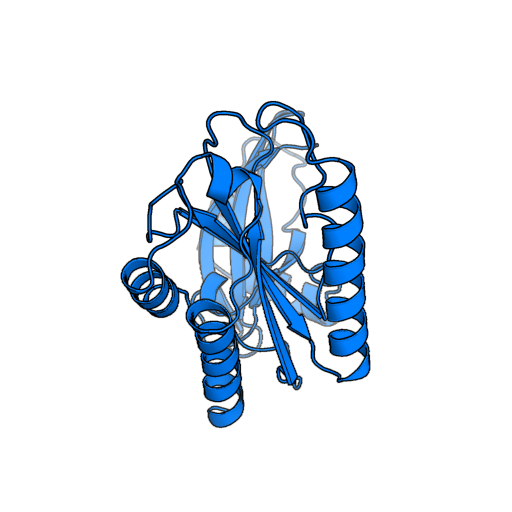7.00 215 ARG A CA 1
ATOM 1686 C C . ARG A 1 215 ? 5.528 5.675 -16.811 1.00 97.00 215 ARG A C 1
ATOM 1688 O O . ARG A 1 215 ? 6.714 5.357 -16.705 1.00 97.00 215 ARG A O 1
ATOM 1695 N N . VAL A 1 216 ? 4.548 5.042 -16.183 1.00 97.88 216 VAL A N 1
ATOM 1696 C CA . VAL A 1 216 ? 4.727 3.885 -15.303 1.00 97.88 216 VAL A CA 1
ATOM 1697 C C . VAL A 1 216 ? 4.483 2.597 -16.080 1.00 97.88 216 VAL A C 1
ATOM 1699 O O . VAL A 1 216 ? 3.553 2.511 -16.882 1.00 97.88 216 VAL A O 1
ATOM 1702 N N . PHE A 1 217 ? 5.308 1.588 -15.817 1.00 98.44 217 PHE A N 1
ATOM 1703 C CA . PHE A 1 217 ? 5.197 0.234 -16.348 1.00 98.44 217 PHE A CA 1
ATOM 1704 C C . PHE A 1 217 ? 5.267 -0.763 -15.191 1.00 98.44 217 PHE A C 1
ATOM 1706 O O . PHE A 1 217 ? 6.224 -0.747 -14.419 1.00 98.44 217 PHE A O 1
ATOM 1713 N N . MET A 1 218 ? 4.283 -1.652 -15.095 1.00 98.25 218 MET A N 1
ATOM 1714 C CA . MET A 1 218 ? 4.300 -2.793 -14.178 1.00 98.25 218 MET A CA 1
ATOM 1715 C C . MET A 1 218 ? 4.749 -4.028 -14.948 1.00 98.25 218 MET A C 1
ATOM 1717 O O . MET A 1 218 ? 4.151 -4.353 -15.973 1.00 98.25 218 MET A O 1
ATOM 1721 N N . VAL A 1 219 ? 5.811 -4.688 -14.491 1.00 98.38 219 VAL A N 1
ATOM 1722 C CA . VAL A 1 219 ? 6.453 -5.795 -15.210 1.00 98.38 219 VAL A CA 1
ATOM 1723 C C . VAL A 1 219 ? 6.301 -7.100 -14.447 1.00 98.38 219 VAL A C 1
ATOM 1725 O O . VAL A 1 219 ? 6.883 -7.257 -13.374 1.00 98.38 219 VAL A O 1
ATOM 1728 N N . ASP A 1 220 ? 5.590 -8.058 -15.034 1.00 97.00 220 ASP A N 1
ATOM 1729 C CA . ASP A 1 220 ? 5.610 -9.447 -14.583 1.00 97.00 220 ASP A CA 1
ATOM 1730 C C . ASP A 1 220 ? 6.844 -10.141 -15.175 1.00 97.00 220 ASP A C 1
ATOM 1732 O O . ASP A 1 220 ? 7.042 -10.183 -16.393 1.00 97.00 220 ASP A O 1
ATOM 1736 N N . LEU A 1 221 ? 7.718 -10.638 -14.302 1.00 95.00 221 LEU A N 1
ATOM 1737 C CA . LEU A 1 221 ? 9.016 -11.200 -14.683 1.00 95.00 221 LEU A CA 1
ATOM 1738 C C . LEU A 1 221 ? 8.925 -12.627 -15.216 1.00 95.00 221 LEU A C 1
ATOM 1740 O O . LEU A 1 221 ? 9.804 -13.043 -15.976 1.00 95.00 221 LEU A O 1
ATOM 1744 N N . GLU A 1 222 ? 7.894 -13.360 -14.805 1.00 93.31 222 GLU A N 1
ATOM 1745 C CA . GLU A 1 222 ? 7.652 -14.734 -15.237 1.00 93.31 222 GLU A CA 1
ATOM 1746 C C . GLU A 1 222 ? 7.054 -14.724 -16.642 1.00 93.31 222 GLU A C 1
ATOM 1748 O O . GLU A 1 222 ? 7.585 -15.358 -17.556 1.00 93.31 222 GLU A O 1
ATOM 1753 N N . ASP A 1 223 ? 6.021 -13.903 -16.847 1.00 93.94 223 ASP A N 1
ATOM 1754 C CA . ASP A 1 223 ? 5.390 -13.739 -18.161 1.00 93.94 223 ASP A CA 1
ATOM 1755 C C . ASP A 1 223 ? 6.228 -12.849 -19.099 1.00 93.94 223 ASP A C 1
ATOM 1757 O O . ASP A 1 223 ? 5.978 -12.792 -20.305 1.00 93.94 223 ASP A O 1
ATOM 1761 N N . LYS A 1 224 ? 7.252 -12.170 -18.557 1.00 95.12 224 LYS A N 1
ATOM 1762 C CA . LYS A 1 224 ? 8.141 -11.226 -19.260 1.00 95.12 224 LYS A CA 1
ATOM 1763 C C . LYS A 1 224 ? 7.348 -10.187 -20.046 1.00 95.12 224 LYS A C 1
ATOM 1765 O O . LYS A 1 224 ? 7.650 -9.887 -21.204 1.00 95.12 224 LYS A O 1
ATOM 1770 N N . ALA A 1 225 ? 6.328 -9.640 -19.400 1.00 96.38 225 ALA A N 1
ATOM 1771 C CA . ALA A 1 225 ? 5.363 -8.753 -20.021 1.00 96.38 225 ALA A CA 1
ATOM 1772 C C . ALA A 1 225 ? 5.072 -7.543 -19.136 1.00 96.38 225 ALA A C 1
ATOM 1774 O O . ALA A 1 225 ? 5.153 -7.599 -17.909 1.00 96.38 225 ALA A O 1
ATOM 1775 N N . VAL A 1 226 ? 4.707 -6.439 -19.786 1.00 97.88 226 VAL A N 1
ATOM 1776 C CA . VAL A 1 226 ? 4.127 -5.287 -19.100 1.00 97.88 226 VAL A CA 1
ATOM 1777 C C . VAL A 1 226 ? 2.636 -5.547 -18.916 1.00 97.88 226 VAL A C 1
ATOM 1779 O O . VAL A 1 226 ? 1.923 -5.745 -19.898 1.00 97.88 226 VAL A O 1
ATOM 1782 N N . THR A 1 227 ? 2.174 -5.554 -17.671 1.00 97.75 227 THR A N 1
ATOM 1783 C CA . THR A 1 227 ? 0.801 -5.934 -17.296 1.00 97.75 227 THR A CA 1
ATOM 1784 C C . THR A 1 227 ? -0.093 -4.726 -17.040 1.00 97.75 227 THR A C 1
ATOM 1786 O O . THR A 1 227 ? -1.310 -4.795 -17.204 1.00 97.75 227 THR A O 1
ATOM 1789 N N . ARG A 1 228 ? 0.509 -3.583 -16.700 1.00 97.69 228 ARG A N 1
ATOM 1790 C CA . ARG A 1 228 ? -0.186 -2.307 -16.527 1.00 97.69 228 ARG A CA 1
ATOM 1791 C C . ARG A 1 228 ? 0.723 -1.151 -16.924 1.00 97.69 228 ARG A C 1
ATOM 1793 O O . ARG A 1 228 ? 1.917 -1.161 -16.631 1.00 97.69 228 ARG A O 1
ATOM 1800 N N . GLU A 1 229 ? 0.129 -0.140 -17.547 1.00 97.75 229 GLU A N 1
ATOM 1801 C CA . GLU A 1 229 ? 0.780 1.130 -17.851 1.00 97.75 229 GLU A CA 1
ATOM 1802 C C . GLU A 1 229 ? -0.151 2.296 -17.537 1.00 97.75 229 GLU A C 1
ATOM 1804 O O . GLU A 1 229 ? -1.356 2.200 -17.771 1.00 97.75 229 GLU A O 1
ATOM 1809 N N . PHE A 1 230 ? 0.402 3.401 -17.053 1.00 96.88 230 PHE A N 1
ATOM 1810 C CA . PHE A 1 230 ? -0.331 4.647 -16.833 1.00 96.88 230 PHE A CA 1
ATOM 1811 C C . PHE A 1 230 ? 0.642 5.823 -16.738 1.00 96.88 230 PHE A C 1
ATOM 1813 O O . PHE A 1 230 ? 1.848 5.621 -16.597 1.00 96.88 230 PHE A O 1
ATOM 1820 N N . ASP A 1 231 ? 0.119 7.038 -16.843 1.00 96.06 231 ASP A N 1
ATOM 1821 C CA . ASP A 1 231 ? 0.887 8.260 -16.613 1.00 96.06 231 ASP A CA 1
ATOM 1822 C C . ASP A 1 231 ? 0.650 8.736 -15.178 1.00 96.06 231 ASP A C 1
ATOM 1824 O O . ASP A 1 231 ? -0.456 8.601 -14.653 1.00 96.06 231 ASP A O 1
ATOM 1828 N N . THR A 1 232 ? 1.689 9.265 -14.541 1.00 94.31 232 THR A N 1
ATOM 1829 C CA . THR A 1 232 ? 1.622 9.838 -13.194 1.00 94.31 232 THR A CA 1
ATOM 1830 C C . THR A 1 232 ? 2.407 11.135 -13.137 1.00 94.31 232 THR A C 1
ATOM 1832 O O . THR A 1 232 ? 3.395 11.307 -13.858 1.00 94.31 232 THR A O 1
ATOM 1835 N N . ASP A 1 233 ? 2.002 12.019 -12.236 1.00 92.88 233 ASP A N 1
ATOM 1836 C CA . ASP A 1 233 ? 2.807 13.170 -11.861 1.00 92.88 233 ASP A CA 1
ATOM 1837 C C . ASP A 1 233 ? 3.918 12.741 -10.896 1.00 92.88 233 ASP A C 1
ATOM 1839 O O . ASP A 1 233 ? 3.778 11.796 -10.113 1.00 92.88 233 ASP A O 1
ATOM 1843 N N . VAL A 1 234 ? 5.044 13.439 -10.983 1.00 85.56 234 VAL A N 1
ATOM 1844 C CA . VAL A 1 234 ? 6.219 13.276 -10.133 1.00 85.56 234 VAL A CA 1
ATOM 1845 C C . VAL A 1 234 ? 6.445 14.595 -9.419 1.00 85.56 234 VAL A C 1
ATOM 1847 O O . VAL A 1 234 ? 6.633 15.629 -10.057 1.00 85.56 234 VAL A O 1
ATOM 1850 N N . GLN A 1 235 ? 6.462 14.554 -8.095 1.00 77.38 235 GLN A N 1
ATOM 1851 C CA . GLN A 1 235 ? 6.894 15.673 -7.268 1.00 77.38 235 GLN A CA 1
ATOM 1852 C C . GLN A 1 235 ? 8.149 15.235 -6.523 1.00 77.38 235 GLN A C 1
ATOM 1854 O O . GLN A 1 235 ? 8.158 14.174 -5.895 1.00 77.38 235 GLN A O 1
ATOM 1859 N N . LEU A 1 236 ? 9.223 16.019 -6.633 1.00 59.66 236 LEU A N 1
ATOM 1860 C CA . LEU A 1 236 ? 10.340 15.869 -5.708 1.00 59.66 236 LEU A CA 1
ATOM 1861 C C . LEU A 1 236 ? 9.915 16.489 -4.374 1.00 59.66 236 LEU A C 1
ATOM 1863 O O . LEU A 1 236 ? 9.485 17.642 -4.347 1.00 59.66 236 LEU A O 1
ATOM 1867 N N . ALA A 1 237 ? 9.995 15.690 -3.311 1.00 49.31 237 ALA A N 1
ATOM 1868 C CA . ALA A 1 237 ? 9.895 16.161 -1.933 1.00 49.31 237 ALA A CA 1
ATOM 1869 C C . ALA A 1 237 ? 11.188 16.871 -1.514 1.00 49.31 237 ALA A C 1
ATOM 1871 O O . ALA A 1 237 ? 12.272 16.415 -1.958 1.00 49.31 237 ALA A O 1
#